Protein AF-A0A8D0QSF9-F1 (afdb_monomer_lite)

Sequence (204 aa):
MLRGGSEAPAPPWPGPHAACPQTQLIQMVVWMLQRRLLVQLHTYVCLMASPGEDEPRSREDDMPLSTRAGGRSLSTPNALSFGSPTSSDDMTLTSPSMDNSSAELLPSGDSPLNRRVTESLLASLSEHERAAILSVPAAQNPEDLRMFARLLHYFRGRHHLEEIMYNENTRRSQLLALVDKFRSVLVVTSHEDPVIAVFQALLT

Foldseek 3Di:
DDDDDDDDDDPPDDPPDDDPPVNVVVVVVVVCVVVVVDFDKFKAKAFPPPPPDPDPPPPPDDDDDDDDDDDDDDDDDDDDDDDDDDDDDDDDPDDDDPPPPPPVPPVPQDDPVLVVVLVVLLVVDDPVSSVLQCPQPQVVRSVLSSVCSVCVVRNHRPDGPVRSCVVVVHDPVRVVVSCVSSVSRMDMDMDTDVVVVVVVVVVD

InterPro domains:
  IPR005365 Nitrogen permease regulator 3 [PTHR13153] (22-192)
  IPR056603 GATOR1 complex protein NPRL3, C-terminal HTH domain [PF24064] (126-187)

pLDDT: mean 70.65, std 21.22, range [34.06, 96.12]

Radius of gyration: 35.52 Å; chains: 1; bounding box: 83×74×117 Å

Secondary structure (DSSP, 8-state):
---------------SS---HHHHHHHHHHHHHHTT----EEEEEEE-------------------------------------------------------------S--HHHHHHHHHHHTTS-HHHHHHHHHSGGGGSHHHHHHHHHHTTTTEEEEEHHHHHHHTT--HHHHHHHHHHTGGGEEEEEEE-HHHHHHHHTT-

Organism: Sus scrofa (NCBI:txid9823)

Structure (mmCIF, N/CA/C/O backbone):
data_AF-A0A8D0QSF9-F1
#
_entry.id   AF-A0A8D0QSF9-F1
#
loop_
_atom_site.group_PDB
_atom_site.id
_atom_site.type_symbol
_atom_site.label_atom_id
_atom_site.label_alt_id
_atom_site.label_comp_id
_atom_site.lab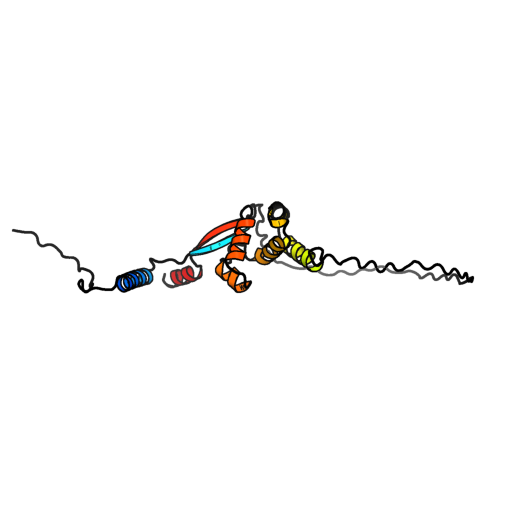el_asym_id
_atom_site.label_entity_id
_atom_site.label_seq_id
_atom_site.pdbx_PDB_ins_code
_atom_site.Cartn_x
_atom_site.Cartn_y
_atom_site.Cartn_z
_atom_site.occupancy
_atom_site.B_iso_or_equiv
_atom_site.auth_seq_id
_atom_site.auth_comp_id
_atom_site.auth_asym_id
_atom_site.auth_atom_id
_atom_site.pdbx_PDB_model_num
ATOM 1 N N . MET A 1 1 ? 22.012 -35.390 -55.886 1.00 41.69 1 MET A N 1
ATOM 2 C CA . MET A 1 1 ? 22.520 -34.003 -55.794 1.00 41.69 1 MET A CA 1
ATOM 3 C C . MET A 1 1 ? 21.306 -33.101 -55.600 1.00 41.69 1 MET A C 1
ATOM 5 O O . MET A 1 1 ? 20.550 -32.929 -56.538 1.00 41.69 1 MET A O 1
ATOM 9 N N . LEU A 1 2 ? 20.820 -32.997 -54.363 1.00 43.44 2 LEU A N 1
ATOM 10 C CA . LEU A 1 2 ? 21.119 -31.991 -53.324 1.00 43.44 2 LEU A CA 1
ATOM 11 C C . LEU A 1 2 ? 20.215 -30.749 -53.457 1.00 43.44 2 LEU A C 1
ATOM 13 O O . LEU A 1 2 ? 20.339 -29.960 -54.384 1.00 43.44 2 LEU A O 1
ATOM 17 N N . ARG A 1 3 ? 19.266 -30.680 -52.510 1.00 45.62 3 ARG A N 1
ATOM 18 C CA . ARG A 1 3 ? 18.221 -29.669 -52.301 1.00 45.62 3 ARG A CA 1
ATOM 19 C C . ARG A 1 3 ? 18.806 -28.262 -52.163 1.00 45.62 3 ARG A C 1
ATOM 21 O O . ARG A 1 3 ? 19.728 -28.065 -51.378 1.00 45.62 3 ARG A O 1
ATOM 28 N N . GLY A 1 4 ? 18.169 -27.291 -52.816 1.00 51.31 4 GLY A N 1
ATOM 29 C CA . GLY A 1 4 ? 18.272 -25.880 -52.450 1.00 51.31 4 GLY A CA 1
ATOM 30 C C . GLY A 1 4 ? 17.623 -25.649 -51.085 1.00 51.31 4 GLY A C 1
ATOM 31 O O . GLY A 1 4 ? 16.416 -25.837 -50.927 1.00 51.31 4 GLY A O 1
ATOM 32 N N . GLY A 1 5 ? 18.441 -25.307 -50.092 1.00 49.06 5 GLY A N 1
ATOM 33 C CA . GLY A 1 5 ? 17.997 -24.842 -48.784 1.00 49.06 5 GLY A CA 1
ATOM 34 C C . GLY A 1 5 ? 17.758 -23.338 -48.833 1.00 49.06 5 GLY A C 1
ATOM 35 O O . GLY A 1 5 ? 18.671 -22.575 -49.127 1.00 49.06 5 GLY A O 1
ATOM 36 N N . SER A 1 6 ? 16.520 -22.931 -48.570 1.00 54.50 6 SER A N 1
ATOM 37 C CA . SER A 1 6 ? 16.146 -21.541 -48.323 1.00 54.50 6 SER A CA 1
ATOM 38 C C . SER A 1 6 ? 16.717 -21.131 -46.963 1.00 54.50 6 SER A C 1
ATOM 40 O O . SER A 1 6 ? 16.159 -21.486 -45.927 1.00 54.50 6 SER A O 1
ATOM 42 N N . GLU A 1 7 ? 17.853 -20.439 -46.962 1.00 50.19 7 GLU A N 1
ATOM 43 C CA . GLU A 1 7 ? 18.463 -19.883 -45.754 1.00 50.19 7 GLU A CA 1
ATOM 44 C C . GLU A 1 7 ? 17.710 -18.600 -45.372 1.00 50.19 7 GLU A C 1
ATOM 46 O O . GLU A 1 7 ? 17.699 -17.616 -46.111 1.00 50.19 7 GLU A O 1
ATOM 51 N N . ALA A 1 8 ? 16.989 -18.639 -44.249 1.00 60.91 8 ALA A N 1
ATOM 52 C CA . ALA A 1 8 ? 16.395 -17.445 -43.658 1.00 60.91 8 ALA A CA 1
ATOM 53 C C . ALA A 1 8 ? 17.522 -16.494 -43.208 1.00 60.91 8 ALA A C 1
ATOM 55 O O . ALA A 1 8 ? 18.533 -16.979 -42.695 1.00 60.91 8 ALA A O 1
ATOM 56 N N . PRO A 1 9 ? 17.380 -15.163 -43.360 1.00 54.28 9 PRO A N 1
ATOM 57 C CA . PRO A 1 9 ? 18.435 -14.234 -42.980 1.00 54.28 9 PRO A CA 1
ATOM 58 C C . PRO A 1 9 ? 18.688 -14.325 -41.472 1.00 54.28 9 PRO A C 1
ATOM 60 O O . PRO A 1 9 ? 17.832 -13.985 -40.652 1.00 54.28 9 PRO A O 1
ATOM 63 N N . ALA A 1 10 ? 19.875 -14.816 -41.119 1.00 60.31 10 ALA A N 1
ATOM 64 C CA . ALA A 1 10 ? 20.360 -14.844 -39.752 1.00 60.31 10 ALA A CA 1
ATOM 65 C C . ALA A 1 10 ? 20.437 -13.409 -39.193 1.00 60.31 10 ALA A C 1
ATOM 67 O O . ALA A 1 10 ? 20.774 -12.475 -39.930 1.00 60.31 10 ALA A O 1
ATOM 68 N N . PRO A 1 11 ? 20.124 -13.200 -37.903 1.00 55.94 11 PRO A N 1
ATOM 69 C CA . PRO A 1 11 ? 20.202 -11.879 -37.299 1.00 55.94 11 PRO A CA 1
ATOM 70 C C . PRO A 1 11 ? 21.645 -11.338 -37.357 1.00 55.94 11 PRO A C 1
ATOM 72 O O . PRO A 1 11 ? 22.589 -12.113 -37.180 1.00 55.94 11 PRO A O 1
ATOM 75 N N . PRO A 1 12 ? 21.834 -10.023 -37.585 1.00 57.19 12 PRO A N 1
ATOM 76 C CA . PRO A 1 12 ? 23.139 -9.417 -37.820 1.00 57.19 12 PRO A CA 1
ATOM 77 C C . PRO A 1 12 ? 23.860 -9.204 -36.487 1.00 57.19 12 PRO A C 1
ATOM 79 O O . PRO A 1 12 ? 24.016 -8.079 -36.017 1.00 57.19 12 PRO A O 1
ATOM 82 N N . TRP A 1 13 ? 24.267 -10.288 -35.836 1.00 62.75 13 TRP A N 1
ATOM 83 C CA . TRP A 1 13 ? 25.169 -10.194 -34.697 1.00 62.75 13 TRP A CA 1
ATOM 84 C C . TRP A 1 13 ? 26.611 -10.261 -35.202 1.00 62.75 13 TRP A C 1
ATOM 86 O O . TRP A 1 13 ? 26.931 -11.121 -36.027 1.00 62.75 13 TRP A O 1
ATOM 96 N N . PRO A 1 14 ? 27.501 -9.378 -34.723 1.00 54.72 14 PRO A N 1
ATOM 97 C CA . PRO A 1 14 ? 28.921 -9.516 -34.992 1.00 54.72 14 PRO A CA 1
ATOM 98 C C 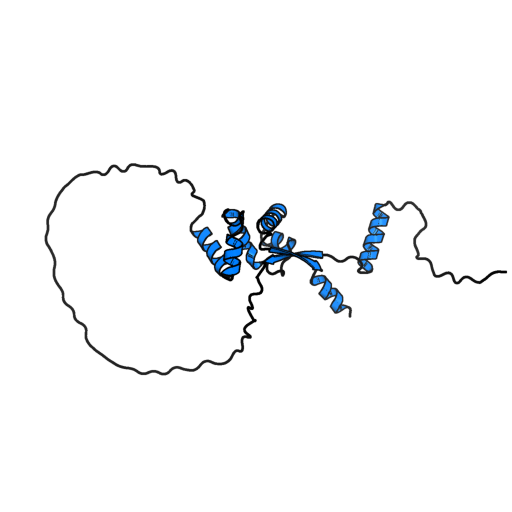. PRO A 1 14 ? 29.416 -10.833 -34.375 1.00 54.72 14 PRO A C 1
ATOM 100 O O . PRO A 1 14 ? 28.944 -11.251 -33.317 1.00 54.72 14 PRO A O 1
ATOM 103 N N . GLY A 1 15 ? 30.346 -11.500 -35.065 1.00 56.66 15 GLY A N 1
ATOM 104 C CA . GLY A 1 15 ? 30.963 -12.752 -34.622 1.00 56.66 15 GLY A CA 1
ATOM 105 C C . GLY A 1 15 ? 31.651 -12.649 -33.248 1.00 56.66 15 GLY A C 1
ATOM 106 O O . GLY A 1 15 ? 31.703 -11.569 -32.660 1.00 56.66 15 GLY A O 1
ATOM 107 N N . PRO A 1 16 ? 32.200 -13.764 -32.726 1.00 49.81 16 PRO A N 1
ATOM 108 C CA . PRO A 1 16 ? 32.553 -13.967 -31.318 1.00 49.81 16 PRO A CA 1
ATOM 109 C C . PRO A 1 16 ? 33.832 -13.221 -30.892 1.00 49.81 16 PRO A C 1
ATOM 111 O O . PRO A 1 16 ? 34.781 -13.806 -30.377 1.00 49.81 16 PRO A O 1
ATOM 114 N N . HIS A 1 17 ? 33.866 -11.905 -31.077 1.00 51.47 17 HIS A N 1
ATOM 115 C CA . HIS A 1 17 ? 34.830 -11.016 -30.451 1.00 51.47 17 HIS A CA 1
ATOM 116 C C . HIS A 1 17 ? 34.260 -10.578 -29.106 1.00 51.47 17 HIS A C 1
ATOM 118 O O . HIS A 1 17 ? 33.463 -9.650 -29.044 1.00 51.47 17 HIS A O 1
ATOM 124 N N . ALA A 1 18 ? 34.641 -11.323 -28.064 1.00 56.31 18 ALA A N 1
ATOM 125 C CA . ALA A 1 18 ? 34.619 -10.990 -26.637 1.00 56.31 18 ALA A CA 1
ATOM 126 C C . ALA A 1 18 ? 33.831 -9.724 -26.242 1.00 56.31 18 ALA A C 1
ATOM 128 O O . ALA A 1 18 ? 34.390 -8.753 -25.733 1.00 56.31 18 ALA A O 1
ATOM 129 N N . ALA A 1 19 ? 32.512 -9.740 -26.424 1.00 56.22 19 ALA A N 1
ATOM 130 C CA . ALA A 1 19 ? 31.659 -8.840 -25.674 1.00 56.22 19 ALA A CA 1
ATOM 131 C C . ALA A 1 19 ? 31.789 -9.265 -24.207 1.00 56.22 19 ALA A C 1
ATOM 133 O O . ALA A 1 19 ? 31.556 -10.431 -23.879 1.00 56.22 19 ALA A O 1
ATOM 134 N N . CYS A 1 20 ? 32.201 -8.346 -23.329 1.00 72.69 20 CYS A N 1
ATOM 135 C CA . CYS A 1 20 ? 32.148 -8.583 -21.889 1.00 72.69 20 CYS A CA 1
ATOM 136 C C . CYS A 1 20 ? 30.736 -9.105 -21.548 1.00 72.69 20 CYS A C 1
ATOM 138 O O . CYS A 1 20 ? 29.767 -8.581 -22.110 1.00 72.69 20 CYS A O 1
ATOM 140 N N . PRO A 1 21 ? 30.570 -10.104 -20.660 1.00 78.00 21 PRO A N 1
ATOM 141 C CA . PRO A 1 21 ? 29.249 -10.626 -20.295 1.00 78.00 21 PRO A CA 1
ATOM 142 C C . PRO A 1 21 ? 28.236 -9.525 -19.940 1.00 78.00 21 PRO A C 1
ATOM 144 O O . PRO A 1 21 ? 27.057 -9.623 -20.270 1.00 78.00 21 PRO A O 1
ATOM 147 N N . GLN A 1 22 ? 28.717 -8.424 -19.353 1.00 84.56 22 GLN A N 1
ATOM 148 C CA . GLN A 1 22 ? 27.932 -7.220 -19.071 1.00 84.56 22 GLN A CA 1
ATOM 149 C C . GLN A 1 22 ? 27.377 -6.565 -20.345 1.00 84.56 22 GLN A C 1
ATOM 151 O O . GLN A 1 22 ? 26.206 -6.207 -20.390 1.00 84.56 22 GLN A O 1
ATOM 156 N N . THR A 1 23 ? 28.184 -6.436 -21.400 1.00 89.25 23 THR A N 1
ATOM 157 C CA . THR A 1 23 ? 27.769 -5.848 -22.680 1.00 89.25 23 THR A CA 1
ATOM 158 C C . THR A 1 23 ? 26.720 -6.711 -23.376 1.00 89.25 23 THR A C 1
ATOM 160 O O . THR A 1 23 ? 25.748 -6.168 -23.893 1.00 89.25 23 THR A O 1
ATOM 163 N N . GLN A 1 24 ? 26.859 -8.043 -23.352 1.00 88.56 24 GLN A N 1
ATOM 164 C CA . GLN A 1 24 ? 25.823 -8.930 -23.895 1.00 88.56 24 GLN A CA 1
ATOM 165 C C . GLN A 1 24 ? 24.515 -8.841 -23.106 1.00 88.56 24 GLN A C 1
ATOM 167 O O . GLN A 1 24 ? 23.451 -8.731 -23.711 1.00 88.56 24 GLN A O 1
ATOM 172 N N . LEU A 1 25 ? 24.584 -8.815 -21.772 1.00 91.94 25 LEU A N 1
ATOM 173 C CA . LEU A 1 25 ? 23.400 -8.673 -20.926 1.00 91.94 25 LEU A CA 1
ATOM 174 C C . LEU A 1 25 ? 22.677 -7.348 -21.188 1.00 91.94 25 LEU A C 1
ATOM 176 O O . LEU A 1 25 ? 21.458 -7.337 -21.331 1.00 91.94 25 LEU A O 1
ATOM 180 N N . ILE A 1 26 ? 23.417 -6.245 -21.328 1.00 92.38 26 ILE A N 1
ATOM 181 C CA . ILE A 1 26 ? 22.835 -4.945 -21.682 1.00 92.38 26 ILE A CA 1
ATOM 182 C C . ILE A 1 26 ? 22.143 -5.019 -23.047 1.00 92.38 26 ILE A C 1
ATOM 184 O O . ILE A 1 26 ? 21.007 -4.571 -23.164 1.00 92.38 26 ILE A O 1
ATOM 188 N N . GLN A 1 27 ? 22.773 -5.619 -24.062 1.00 88.50 27 GLN A N 1
ATOM 189 C CA . GLN A 1 27 ? 22.155 -5.783 -25.386 1.00 88.50 27 GLN A CA 1
ATOM 190 C C . GLN A 1 27 ? 20.871 -6.623 -25.321 1.00 88.50 27 GLN A C 1
ATOM 192 O O . GLN A 1 27 ? 19.875 -6.262 -25.946 1.00 88.50 27 GLN A O 1
ATOM 197 N N . MET A 1 28 ? 20.851 -7.689 -24.514 1.00 90.25 28 MET A N 1
ATOM 198 C CA . MET A 1 28 ? 19.645 -8.490 -24.277 1.00 90.25 28 MET A CA 1
ATOM 199 C C . MET A 1 28 ? 18.545 -7.679 -23.584 1.00 90.25 28 MET A C 1
ATOM 201 O O . MET A 1 28 ? 17.402 -7.711 -24.029 1.00 90.25 28 MET A O 1
ATOM 205 N N . VAL A 1 29 ? 18.871 -6.928 -22.528 1.00 88.50 29 VAL A N 1
ATOM 206 C CA . VAL A 1 29 ? 17.902 -6.083 -21.810 1.00 88.50 29 VAL A CA 1
ATOM 207 C C . VAL A 1 29 ? 17.346 -4.995 -22.724 1.00 88.50 29 VAL A C 1
ATOM 209 O O . VAL A 1 29 ? 16.133 -4.831 -22.793 1.00 88.50 29 VAL A O 1
ATOM 212 N N . VAL A 1 30 ? 18.200 -4.298 -23.480 1.00 88.38 30 VAL A N 1
ATOM 213 C CA . VAL A 1 30 ? 17.775 -3.275 -24.451 1.00 88.38 30 VAL A CA 1
ATOM 214 C C . VAL A 1 30 ? 16.854 -3.880 -25.505 1.00 88.38 30 VAL A C 1
ATOM 216 O O . VAL A 1 30 ? 15.798 -3.318 -25.785 1.00 88.38 30 VAL A O 1
ATOM 219 N N . TRP A 1 31 ? 17.205 -5.043 -26.053 1.00 90.31 31 TRP A N 1
ATOM 220 C CA . TRP A 1 31 ? 16.364 -5.744 -27.021 1.00 90.31 31 TRP A CA 1
ATOM 221 C C . TRP A 1 31 ? 15.004 -6.141 -26.425 1.00 90.31 31 TRP A C 1
ATOM 223 O O . TRP A 1 31 ? 13.968 -5.952 -27.067 1.00 90.31 31 TRP A O 1
ATOM 233 N N . MET A 1 32 ? 14.984 -6.634 -25.181 1.00 87.12 32 MET A N 1
ATOM 234 C CA . MET A 1 32 ? 13.744 -6.977 -24.479 1.00 87.12 32 MET A CA 1
ATOM 235 C C . MET A 1 32 ? 12.886 -5.738 -24.175 1.00 87.12 32 MET A C 1
ATOM 237 O O . MET A 1 32 ? 11.669 -5.799 -24.341 1.00 87.12 32 MET A O 1
ATOM 241 N N . LEU A 1 33 ? 13.496 -4.604 -23.809 1.00 84.94 33 LEU A N 1
ATOM 242 C CA . LEU A 1 33 ? 12.803 -3.320 -23.629 1.00 84.94 33 LEU A CA 1
ATOM 243 C C . LEU A 1 33 ? 12.202 -2.813 -24.950 1.00 84.94 33 LEU A C 1
ATOM 245 O O . LEU A 1 33 ? 11.026 -2.458 -24.987 1.00 84.94 33 LEU A O 1
ATOM 249 N N . GLN A 1 34 ? 12.965 -2.842 -26.052 1.00 83.19 34 GLN A N 1
ATOM 250 C CA . GLN A 1 34 ? 12.495 -2.426 -27.385 1.00 83.19 34 GLN A CA 1
ATOM 251 C C . GLN A 1 34 ? 11.287 -3.239 -27.864 1.00 83.19 34 GLN A C 1
ATOM 253 O O . GLN A 1 34 ? 10.409 -2.709 -28.542 1.00 83.19 34 GLN A O 1
ATOM 258 N N . ARG A 1 35 ? 11.236 -4.527 -27.506 1.00 84.94 35 ARG A N 1
ATOM 259 C CA . ARG A 1 35 ? 10.158 -5.450 -27.888 1.00 84.94 35 ARG A CA 1
ATOM 260 C C . ARG A 1 35 ? 9.054 -5.594 -26.843 1.00 84.94 35 ARG A C 1
ATOM 262 O O . ARG A 1 35 ? 8.202 -6.459 -27.011 1.00 84.94 35 ARG A O 1
ATOM 269 N N . ARG A 1 36 ? 9.050 -4.762 -25.791 1.00 78.00 36 ARG A N 1
ATOM 270 C CA . ARG A 1 36 ? 8.046 -4.788 -24.706 1.00 78.00 36 ARG A CA 1
ATOM 271 C C . ARG A 1 36 ? 7.935 -6.145 -23.999 1.00 78.00 36 ARG A C 1
ATOM 273 O O . ARG A 1 36 ? 6.866 -6.527 -23.544 1.00 78.00 36 ARG A O 1
ATOM 280 N N . LEU A 1 37 ? 9.047 -6.873 -23.907 1.00 83.31 37 LEU A N 1
ATOM 281 C CA . LEU A 1 37 ? 9.120 -8.162 -23.208 1.00 83.31 37 LEU A CA 1
ATOM 282 C C . LEU A 1 37 ? 9.372 -8.001 -21.704 1.00 83.31 37 LEU A C 1
ATOM 284 O O . LEU A 1 37 ? 9.241 -8.963 -20.954 1.00 83.31 37 LEU A O 1
ATOM 288 N N . LEU A 1 38 ? 9.759 -6.801 -21.269 1.00 84.25 38 LEU A N 1
ATOM 289 C CA . LEU A 1 38 ? 9.942 -6.464 -19.863 1.00 84.25 38 LEU A CA 1
ATOM 290 C C . LEU A 1 38 ? 8.783 -5.593 -19.401 1.00 84.25 38 LEU A C 1
ATOM 292 O O . LEU A 1 38 ? 8.546 -4.518 -19.952 1.00 84.25 38 LEU A O 1
ATOM 296 N N . VAL A 1 39 ? 8.096 -6.071 -18.370 1.00 80.50 39 VAL A N 1
ATOM 297 C CA . VAL A 1 39 ? 6.994 -5.372 -17.715 1.00 80.50 39 VAL A CA 1
ATOM 298 C C . VAL A 1 39 ? 7.424 -5.016 -16.300 1.00 80.50 39 VAL A C 1
ATOM 300 O O . VAL A 1 39 ? 8.015 -5.837 -15.595 1.00 80.50 39 VAL A O 1
ATOM 303 N N . GLN A 1 40 ? 7.145 -3.781 -15.893 1.00 83.81 40 GLN A N 1
ATOM 304 C CA . GLN A 1 40 ? 7.380 -3.333 -14.529 1.00 83.81 40 GLN A CA 1
ATOM 305 C C . GLN A 1 40 ? 6.164 -3.671 -13.665 1.00 83.81 40 GLN A C 1
ATOM 307 O O . GLN A 1 40 ? 5.052 -3.227 -13.949 1.00 83.81 40 GLN A O 1
ATOM 312 N N . LEU A 1 41 ? 6.396 -4.452 -12.610 1.00 88.75 41 LEU A N 1
ATOM 313 C CA . LEU A 1 41 ? 5.392 -4.785 -11.606 1.00 88.75 41 LEU A CA 1
ATOM 314 C C . LEU A 1 41 ? 5.609 -3.940 -10.356 1.00 88.75 41 LEU A C 1
ATOM 316 O O . LEU A 1 41 ? 6.729 -3.843 -9.851 1.00 88.75 41 LEU A O 1
ATOM 320 N N . HIS A 1 42 ? 4.519 -3.398 -9.831 1.00 91.06 42 HIS A N 1
ATOM 321 C CA . HIS A 1 42 ? 4.476 -2.684 -8.563 1.00 91.06 42 HIS A CA 1
ATOM 322 C C . HIS A 1 42 ? 3.717 -3.490 -7.518 1.00 91.06 42 HIS A C 1
ATOM 324 O O . HIS A 1 42 ? 2.833 -4.283 -7.843 1.00 91.06 42 HIS A O 1
ATOM 330 N N . THR A 1 43 ? 4.079 -3.295 -6.250 1.00 93.06 43 THR A N 1
ATOM 331 C CA . THR A 1 43 ? 3.441 -3.983 -5.121 1.00 93.06 43 THR A CA 1
ATOM 332 C C . THR A 1 43 ? 2.425 -3.065 -4.464 1.00 93.06 43 THR A C 1
ATOM 334 O O . THR A 1 43 ? 2.772 -1.970 -4.028 1.00 93.06 43 THR A O 1
ATOM 337 N N . TYR A 1 44 ? 1.188 -3.531 -4.358 1.00 93.06 44 TYR A N 1
ATOM 338 C CA . TYR A 1 44 ? 0.057 -2.813 -3.788 1.00 93.06 44 TYR A CA 1
ATOM 339 C C . TYR A 1 44 ? -0.421 -3.506 -2.518 1.00 93.06 44 TYR A C 1
ATOM 341 O O . TYR A 1 44 ? -0.246 -4.713 -2.335 1.00 93.06 44 TYR A O 1
ATOM 349 N N . VAL A 1 45 ? -1.033 -2.721 -1.636 1.00 92.81 45 VAL A N 1
ATOM 350 C CA . VAL A 1 45 ? -1.633 -3.207 -0.395 1.00 92.81 45 VAL A CA 1
ATOM 351 C C . VAL A 1 45 ? -3.091 -2.774 -0.356 1.00 92.81 45 VAL A C 1
ATOM 353 O O . VAL A 1 45 ? -3.415 -1.613 -0.618 1.00 92.81 45 VAL A O 1
ATOM 356 N N . CYS A 1 46 ? -3.962 -3.715 -0.015 1.00 91.25 46 CYS A N 1
ATOM 357 C CA . CYS A 1 46 ? -5.392 -3.506 0.140 1.00 91.25 46 CYS A CA 1
ATOM 358 C C . CYS A 1 46 ? -5.817 -3.953 1.536 1.00 91.25 46 CYS A C 1
ATOM 360 O O . CYS A 1 46 ? -5.451 -5.047 1.967 1.00 91.25 46 CYS A O 1
ATOM 362 N N . LEU A 1 47 ? -6.612 -3.143 2.230 1.00 91.00 47 LEU A N 1
ATOM 363 C CA . LEU A 1 47 ? -7.344 -3.613 3.399 1.00 91.00 47 LEU A CA 1
ATOM 364 C C . LEU A 1 47 ? -8.318 -4.706 2.946 1.00 91.00 47 LEU A C 1
ATOM 366 O O . LEU A 1 47 ? -9.004 -4.540 1.935 1.00 91.00 47 LEU A O 1
ATOM 370 N N . MET A 1 48 ? -8.375 -5.818 3.678 1.00 83.44 48 MET A N 1
ATOM 371 C CA . MET A 1 48 ? -9.452 -6.792 3.533 1.00 83.44 48 MET A CA 1
ATOM 372 C C . MET A 1 48 ? -10.738 -6.163 4.059 1.00 83.44 48 MET A C 1
ATOM 374 O O . MET A 1 48 ? -11.162 -6.425 5.182 1.00 83.44 48 MET A O 1
ATOM 378 N N . ALA A 1 49 ? -11.362 -5.330 3.232 1.00 59.53 49 ALA A N 1
ATOM 379 C CA . ALA A 1 49 ? -12.785 -5.110 3.335 1.00 59.53 49 ALA A CA 1
ATOM 380 C C . ALA A 1 49 ? -13.413 -6.478 3.066 1.00 59.53 49 ALA A C 1
ATOM 382 O O . ALA A 1 49 ? -13.382 -6.975 1.936 1.00 59.53 49 ALA A O 1
ATOM 383 N N . SER A 1 50 ? -13.916 -7.140 4.111 1.00 42.34 50 SER A N 1
ATOM 384 C CA . SER A 1 50 ? -14.926 -8.173 3.888 1.00 42.34 50 SER A CA 1
ATOM 385 C C . SER A 1 50 ? -15.952 -7.545 2.941 1.00 42.34 50 SER A C 1
ATOM 387 O O . SER A 1 50 ? -16.370 -6.419 3.230 1.00 42.34 50 SER A O 1
ATOM 389 N N . PRO A 1 51 ? -16.297 -8.162 1.796 1.00 42.66 51 PRO A N 1
ATOM 390 C CA . PRO A 1 51 ? -17.263 -7.598 0.867 1.00 42.66 51 PRO A CA 1
ATOM 391 C C . PRO A 1 51 ? -18.654 -7.674 1.508 1.00 42.66 51 PRO A C 1
ATOM 393 O O . PRO A 1 51 ? -19.483 -8.498 1.146 1.00 42.66 51 PRO A O 1
ATOM 396 N N . GLY A 1 52 ? -18.899 -6.840 2.511 1.00 42.50 52 GLY A N 1
ATOM 397 C CA . GLY A 1 52 ? -20.225 -6.485 2.967 1.00 42.50 52 GLY A CA 1
ATOM 398 C C . GLY A 1 52 ? -20.700 -5.359 2.073 1.00 42.50 52 GLY A C 1
ATOM 399 O O . GLY A 1 52 ? -20.536 -4.208 2.437 1.00 42.50 52 GLY A O 1
ATOM 400 N N . GLU A 1 53 ? -21.155 -5.718 0.873 1.00 41.00 53 GLU A N 1
ATOM 401 C CA . GLU A 1 53 ? -22.187 -5.030 0.085 1.00 41.00 53 GLU A CA 1
ATOM 402 C C . GLU A 1 53 ? -22.410 -3.530 0.377 1.00 41.00 53 GLU A C 1
ATOM 404 O O . GLU A 1 53 ? -23.526 -3.110 0.671 1.00 41.00 53 GLU A O 1
ATOM 409 N N . ASP A 1 54 ? -21.389 -2.685 0.245 1.00 45.50 54 ASP A N 1
ATOM 410 C CA . ASP A 1 54 ? -21.612 -1.253 0.058 1.00 45.50 54 ASP A CA 1
ATOM 411 C C . ASP A 1 54 ? -21.734 -1.008 -1.445 1.00 45.50 54 ASP A C 1
ATOM 413 O O . ASP A 1 54 ? -20.798 -0.598 -2.136 1.00 45.50 54 ASP A O 1
ATOM 417 N N . GLU A 1 55 ? -22.928 -1.329 -1.951 1.00 38.81 55 GLU A N 1
ATOM 418 C CA . GLU A 1 55 ? -23.426 -0.838 -3.232 1.00 38.81 55 GLU A CA 1
ATOM 419 C C . GLU A 1 55 ? -23.122 0.667 -3.332 1.00 38.81 55 GLU A C 1
ATOM 421 O O . GLU A 1 55 ? -23.481 1.434 -2.423 1.00 38.81 55 G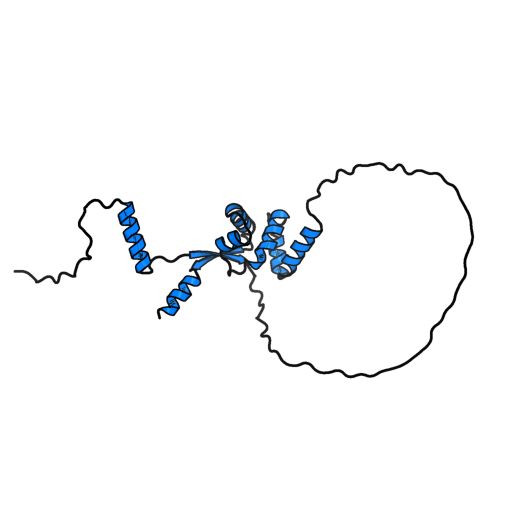LU A O 1
ATOM 426 N N . PRO A 1 56 ? -22.479 1.134 -4.415 1.00 42.41 56 PRO A N 1
ATOM 427 C CA . PRO A 1 56 ? -22.313 2.555 -4.633 1.00 42.41 56 PRO A CA 1
ATOM 428 C C . PRO A 1 56 ? -23.709 3.147 -4.803 1.00 42.41 56 PRO A C 1
ATOM 430 O O . PRO A 1 56 ? -24.335 2.995 -5.847 1.00 42.41 56 PRO A O 1
ATOM 433 N N . ARG A 1 57 ? -24.214 3.831 -3.769 1.00 37.84 57 ARG A N 1
ATOM 434 C CA . ARG A 1 57 ? -25.392 4.687 -3.906 1.00 37.84 57 ARG A CA 1
ATOM 435 C C . ARG A 1 57 ? -25.075 5.716 -4.984 1.00 37.84 57 ARG A C 1
ATOM 437 O O . ARG A 1 57 ? -24.375 6.699 -4.733 1.00 37.84 57 ARG A O 1
ATOM 444 N N . SER A 1 58 ? -25.574 5.445 -6.183 1.00 37.69 58 SER A N 1
ATOM 445 C CA . SER A 1 58 ? -25.692 6.374 -7.290 1.00 37.69 58 SER A CA 1
ATOM 446 C C . SER A 1 58 ? -26.284 7.660 -6.729 1.00 37.69 58 SER A C 1
ATOM 448 O O . SER A 1 58 ? -27.426 7.688 -6.275 1.00 37.69 58 SER A O 1
ATOM 450 N N . ARG A 1 59 ? -25.470 8.714 -6.670 1.00 49.91 59 ARG A N 1
ATOM 451 C CA . ARG A 1 59 ? -25.951 10.071 -6.428 1.00 49.91 59 ARG A CA 1
ATOM 452 C C . ARG A 1 59 ? -26.778 10.470 -7.644 1.00 49.91 59 ARG A C 1
ATOM 454 O O . ARG A 1 59 ? -26.236 10.999 -8.608 1.00 49.91 59 ARG A O 1
ATOM 461 N N . GLU A 1 60 ? -28.067 10.180 -7.592 1.00 39.53 60 GLU A N 1
ATOM 462 C CA . GLU A 1 60 ? -29.057 10.874 -8.401 1.00 39.53 60 GLU A CA 1
ATOM 463 C C . GLU A 1 60 ? -29.426 12.150 -7.640 1.00 39.53 60 GLU A C 1
ATOM 465 O O . GLU A 1 60 ? -30.065 12.143 -6.588 1.00 39.53 60 GLU A O 1
ATOM 470 N N . ASP A 1 61 ? -28.849 13.233 -8.139 1.00 45.31 61 ASP A N 1
ATOM 471 C CA . ASP A 1 61 ? -29.160 14.617 -7.831 1.00 45.31 61 ASP A CA 1
ATOM 472 C C . ASP A 1 61 ? -30.574 14.918 -8.356 1.00 45.31 61 ASP A C 1
ATOM 474 O O . ASP A 1 61 ? -30.816 14.663 -9.530 1.00 45.31 61 ASP A O 1
ATOM 478 N N . ASP A 1 62 ? -31.499 15.410 -7.517 1.00 35.47 62 ASP A N 1
ATOM 479 C CA . ASP A 1 62 ? -32.444 16.464 -7.927 1.00 35.47 62 ASP A CA 1
ATOM 480 C C . ASP A 1 62 ? -33.335 17.015 -6.783 1.00 35.47 62 ASP A C 1
ATOM 482 O O . ASP A 1 62 ? -34.228 16.361 -6.245 1.00 35.47 62 ASP A O 1
ATOM 486 N N . MET A 1 63 ? -33.116 18.313 -6.539 1.00 41.03 63 MET A N 1
ATOM 487 C CA . MET A 1 63 ? -34.084 19.385 -6.247 1.00 41.03 63 MET A CA 1
ATOM 488 C C . MET A 1 63 ? -34.603 19.652 -4.799 1.00 41.03 63 MET A C 1
ATOM 490 O O . MET A 1 63 ? -35.223 18.800 -4.162 1.00 41.03 63 MET A O 1
ATOM 494 N N . PRO A 1 64 ? -34.462 20.907 -4.293 1.00 50.38 64 PRO A N 1
ATOM 495 C CA . PRO A 1 64 ? -34.934 21.363 -2.984 1.00 50.38 64 PRO A CA 1
ATOM 496 C C . PRO A 1 64 ? -36.337 21.992 -3.050 1.00 50.38 64 PRO A C 1
ATOM 498 O O . PRO A 1 64 ? -36.691 22.650 -4.027 1.00 50.38 64 PRO A O 1
ATOM 501 N N . LEU A 1 65 ? -37.119 21.899 -1.967 1.00 34.06 65 LEU A N 1
ATOM 502 C CA . LEU A 1 65 ? -38.399 22.611 -1.858 1.00 34.06 65 LEU A CA 1
ATOM 503 C C . LEU A 1 65 ? -38.540 23.400 -0.547 1.00 34.06 65 LEU A C 1
ATOM 505 O O . LEU A 1 65 ? -38.832 22.870 0.518 1.00 34.06 65 LEU A O 1
ATOM 509 N N . SER A 1 66 ? -38.331 24.709 -0.706 1.00 34.97 66 SER A N 1
ATOM 510 C CA . SER A 1 66 ? -39.127 25.842 -0.212 1.00 34.97 66 SER A CA 1
ATOM 511 C C . SER A 1 66 ? -39.764 25.791 1.189 1.00 34.97 66 SER A C 1
ATOM 513 O O . SER A 1 66 ? -40.807 25.185 1.414 1.00 34.97 66 SER A O 1
ATOM 515 N N . THR A 1 67 ? -39.235 26.661 2.055 1.00 40.78 67 THR A N 1
ATOM 516 C CA . THR A 1 67 ? -39.966 27.720 2.786 1.00 40.78 67 THR A CA 1
ATOM 517 C C . THR A 1 67 ? -41.498 27.649 2.830 1.00 40.78 67 THR A C 1
ATOM 519 O O . THR A 1 67 ? -42.165 27.888 1.820 1.00 40.78 67 THR A O 1
ATOM 522 N N . ARG A 1 68 ? -42.058 27.562 4.048 1.00 40.03 68 ARG A N 1
ATOM 523 C CA . ARG A 1 68 ? -43.293 28.287 4.391 1.00 40.03 68 ARG A CA 1
ATOM 524 C C . ARG A 1 68 ? -43.364 28.667 5.873 1.00 40.03 68 ARG A C 1
ATOM 526 O O . ARG A 1 68 ? -43.163 27.848 6.760 1.00 40.03 68 ARG A O 1
ATOM 533 N N . ALA A 1 69 ? -43.638 29.950 6.086 1.00 38.00 69 ALA A N 1
ATOM 534 C CA . ALA A 1 69 ? 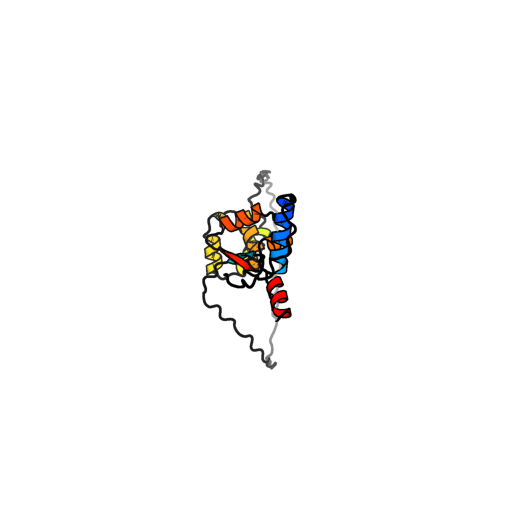-43.805 30.639 7.357 1.00 38.00 69 ALA A CA 1
ATOM 535 C C . ALA A 1 69 ? -45.192 30.419 7.996 1.00 38.00 69 ALA A C 1
ATOM 537 O O . ALA A 1 69 ? -46.164 30.114 7.305 1.00 38.00 69 ALA A O 1
ATOM 538 N N . GLY A 1 70 ? -45.271 30.687 9.304 1.00 34.38 70 GLY A N 1
ATOM 539 C CA . GLY A 1 70 ? -46.491 30.779 10.118 1.00 34.38 70 GLY A CA 1
ATOM 540 C C . GLY A 1 70 ? -46.232 30.141 11.485 1.00 34.38 70 GLY A C 1
ATOM 541 O O . GLY A 1 70 ? -46.202 28.928 11.591 1.00 34.38 70 GLY A O 1
ATOM 542 N N . GLY A 1 71 ? -45.890 30.854 12.557 1.00 36.56 71 GLY A N 1
ATOM 543 C CA . GLY A 1 71 ? -46.519 32.058 13.085 1.00 36.56 71 GLY A CA 1
ATOM 544 C C . GLY A 1 71 ? -47.389 31.642 14.270 1.00 36.56 71 GLY A C 1
ATOM 545 O O . GLY A 1 71 ? -48.388 30.968 14.046 1.00 36.56 71 GLY A O 1
ATOM 546 N N . ARG A 1 72 ? -47.008 32.015 15.504 1.00 41.44 72 ARG A N 1
ATOM 547 C CA . ARG A 1 72 ? -47.919 32.279 16.636 1.00 41.44 72 ARG A CA 1
ATOM 548 C C . ARG A 1 72 ? -47.181 32.859 17.851 1.00 41.44 72 ARG A C 1
ATOM 550 O O . ARG A 1 72 ? -46.049 32.512 18.150 1.00 41.44 72 ARG A O 1
ATOM 557 N N . SER A 1 73 ? -47.880 33.804 18.461 1.00 38.41 73 SER A N 1
ATOM 558 C CA . SER A 1 73 ? -47.458 34.897 19.337 1.00 38.41 73 SER A CA 1
ATOM 559 C C . SER A 1 73 ? -47.538 34.603 20.849 1.00 38.41 73 SER A C 1
ATOM 561 O O . SER A 1 73 ? -48.396 33.824 21.247 1.00 38.41 73 SER A O 1
ATOM 563 N N . LEU A 1 74 ? -46.742 35.372 21.624 1.00 41.31 74 LEU A N 1
ATOM 564 C CA . LEU A 1 74 ? -46.977 35.982 22.964 1.00 41.31 74 LEU A CA 1
ATOM 565 C C . LEU A 1 74 ? -47.220 35.028 24.169 1.00 41.31 74 LEU A C 1
ATOM 567 O O . LEU A 1 74 ? -48.122 34.204 24.143 1.00 41.31 74 LEU A O 1
ATOM 571 N N . SER A 1 75 ? -46.536 35.136 25.324 1.00 35.53 75 SER A N 1
ATOM 572 C CA . SER A 1 75 ? -46.685 36.241 26.296 1.00 35.53 75 SER A CA 1
ATOM 573 C C . SER A 1 75 ? -45.695 36.166 27.490 1.00 35.53 75 SER A C 1
ATOM 575 O O . SER A 1 75 ? -45.436 35.089 28.016 1.00 35.53 75 SER A O 1
ATOM 577 N N . THR A 1 76 ? -45.296 37.360 27.960 1.00 47.72 76 THR A N 1
ATOM 578 C CA . THR A 1 76 ? -44.969 37.824 29.340 1.00 47.72 76 THR A CA 1
ATOM 579 C C . THR A 1 76 ? -43.701 37.379 30.110 1.00 47.72 76 THR A C 1
ATOM 581 O O . THR A 1 76 ? -43.462 36.185 30.272 1.00 47.72 76 THR A O 1
ATOM 584 N N . PRO A 1 77 ? -42.942 38.345 30.690 1.00 55.09 77 PRO A N 1
ATOM 585 C CA . PRO A 1 77 ? -41.812 38.116 31.592 1.00 55.09 77 PRO A CA 1
ATOM 586 C C . PRO A 1 77 ? -42.272 38.103 33.060 1.00 55.09 77 PRO A C 1
ATOM 588 O O . PRO A 1 77 ? -43.211 38.814 33.415 1.00 55.09 77 PRO A O 1
ATOM 591 N N . ASN A 1 78 ? -41.589 37.365 33.938 1.00 42.94 78 ASN A N 1
ATOM 592 C CA . ASN A 1 78 ? -41.749 37.566 35.377 1.00 42.94 78 ASN A CA 1
ATOM 593 C C . ASN A 1 78 ? -40.388 37.665 36.066 1.00 42.94 78 ASN A C 1
ATOM 595 O O . ASN A 1 78 ? -39.562 36.758 35.991 1.00 42.94 78 ASN A O 1
ATOM 599 N N . ALA A 1 79 ? -40.186 38.808 36.713 1.00 47.12 79 ALA A N 1
ATOM 600 C CA . ALA A 1 79 ? -39.054 39.153 37.549 1.00 47.12 79 ALA A CA 1
ATOM 601 C C . ALA A 1 79 ? -39.480 39.045 39.014 1.00 47.12 79 ALA A C 1
ATOM 603 O O . ALA A 1 79 ? -40.464 39.674 39.379 1.00 47.12 79 ALA A O 1
ATOM 604 N N . LEU A 1 80 ? -38.725 38.308 39.833 1.00 48.72 80 LEU A N 1
ATOM 605 C CA . LEU A 1 80 ? -38.654 38.384 41.304 1.00 48.72 80 LEU A CA 1
ATOM 606 C C . LEU A 1 80 ? -37.263 37.814 41.653 1.00 48.72 80 LEU A C 1
ATOM 608 O O . LEU A 1 80 ? -37.010 36.644 41.398 1.00 48.72 80 LEU A O 1
ATOM 612 N N . SER A 1 81 ? -36.223 38.598 41.941 1.00 44.47 81 SER A N 1
ATOM 613 C CA . SER A 1 81 ? -35.968 39.370 43.164 1.00 44.47 81 SER A CA 1
ATOM 614 C C . SER A 1 81 ? -36.184 38.558 44.445 1.00 44.47 81 SER A C 1
ATOM 616 O O . SER A 1 81 ? -37.318 38.390 44.884 1.00 44.47 81 SER A O 1
ATOM 618 N N . PHE A 1 82 ? -35.089 38.110 45.065 1.00 41.19 82 PHE A N 1
ATOM 619 C CA . PHE A 1 82 ? -35.006 37.978 46.519 1.00 41.19 82 PHE A CA 1
ATOM 620 C C . PHE A 1 82 ? -33.589 38.333 46.977 1.00 41.19 82 PHE A C 1
ATOM 622 O O . PHE A 1 82 ? -32.602 37.900 46.382 1.00 41.19 82 PHE A O 1
ATOM 629 N N . GLY A 1 83 ? -33.528 39.223 47.964 1.00 35.97 83 GLY A N 1
ATOM 630 C CA . GLY A 1 83 ? -32.330 39.920 48.404 1.00 35.97 83 GLY A CA 1
ATOM 631 C C . GLY A 1 83 ? -31.372 39.107 49.280 1.00 35.97 83 GLY A C 1
ATOM 632 O O . GLY A 1 83 ? -31.704 38.061 49.828 1.00 35.97 83 GLY A O 1
ATOM 633 N N . SER A 1 84 ? -30.174 39.681 49.372 1.00 35.22 84 SER A N 1
ATOM 634 C CA . SER A 1 84 ? -29.000 39.429 50.224 1.00 35.22 84 SER A CA 1
ATOM 635 C C . SER A 1 84 ? -29.289 39.552 51.748 1.00 35.22 84 SER A C 1
ATOM 637 O O . SER A 1 84 ? -30.429 39.827 52.115 1.00 35.22 84 SER A O 1
ATOM 639 N N . PRO A 1 85 ? -28.281 39.668 52.646 1.00 54.16 85 PRO A N 1
ATOM 640 C CA . PRO A 1 85 ? -27.120 38.816 52.981 1.00 54.16 85 PRO A CA 1
ATOM 641 C C . PRO A 1 85 ? -27.013 38.550 54.514 1.00 54.16 85 PRO A C 1
ATOM 643 O O . PRO A 1 85 ? -27.585 39.290 55.302 1.00 54.16 85 PRO A O 1
ATOM 646 N N . THR A 1 86 ? -26.178 37.605 54.967 1.00 37.72 86 THR A N 1
ATOM 647 C CA . THR A 1 86 ? -25.567 37.609 56.328 1.00 37.72 86 THR A CA 1
ATOM 648 C C . THR A 1 86 ? -24.235 36.839 56.257 1.00 37.72 86 THR A C 1
ATOM 650 O O . THR A 1 86 ? -24.239 35.659 55.932 1.00 37.72 86 THR A O 1
ATOM 653 N N . SER A 1 87 ? -23.067 37.488 56.287 1.00 43.66 87 SER A N 1
ATOM 654 C CA . SER A 1 87 ? -22.269 37.750 57.499 1.00 43.66 87 SER A CA 1
ATOM 655 C C . SER A 1 87 ? -22.029 36.512 58.372 1.00 43.66 87 SER A C 1
ATOM 657 O O . SER A 1 87 ? -22.925 36.139 59.119 1.00 43.66 87 SER A O 1
ATOM 659 N N . SER A 1 88 ? -20.813 35.957 58.347 1.00 52.19 88 SER A N 1
ATOM 660 C CA . SER A 1 88 ? -19.999 35.748 59.558 1.00 52.19 88 SER A CA 1
ATOM 661 C C . SER A 1 88 ? -18.627 35.185 59.187 1.00 52.19 88 SER A C 1
ATOM 663 O O . SER A 1 88 ? -18.529 34.183 58.482 1.00 52.19 88 SER A O 1
ATOM 665 N N . ASP A 1 89 ? -17.592 35.844 59.695 1.00 56.19 89 ASP A N 1
ATOM 666 C CA . ASP A 1 89 ? -16.211 35.382 59.742 1.00 56.19 89 ASP A CA 1
ATOM 667 C C . ASP A 1 89 ? -16.079 34.088 60.568 1.00 56.19 89 ASP A C 1
ATOM 669 O O . ASP A 1 89 ? -16.695 33.973 61.630 1.00 56.19 89 ASP A O 1
ATOM 673 N N . ASP A 1 90 ? -15.233 33.154 60.123 1.00 47.31 90 ASP A N 1
ATOM 674 C CA . ASP A 1 90 ? -14.499 32.254 61.018 1.00 47.31 90 ASP A CA 1
ATOM 675 C C . ASP A 1 90 ? -13.105 31.964 60.447 1.00 47.31 90 ASP A C 1
ATOM 677 O O . ASP A 1 90 ? -12.927 31.569 59.293 1.00 47.31 90 ASP A O 1
ATOM 681 N N . MET A 1 91 ? -12.112 32.233 61.287 1.00 59.50 91 MET A N 1
ATOM 682 C CA . MET A 1 91 ? -10.691 32.039 61.054 1.00 59.50 91 MET A CA 1
ATOM 683 C C . MET A 1 91 ? -10.311 30.643 61.530 1.00 59.50 91 MET A C 1
ATOM 685 O O . MET A 1 91 ? -10.116 30.426 62.724 1.00 59.50 91 MET A O 1
ATOM 689 N N . THR A 1 92 ? -10.093 29.719 60.602 1.00 49.97 92 THR A N 1
ATOM 690 C CA . THR A 1 92 ? -9.410 28.460 60.907 1.00 49.97 92 THR A CA 1
ATOM 691 C C . THR A 1 92 ? -8.252 28.244 59.943 1.00 49.97 92 THR A C 1
ATOM 693 O O . THR A 1 92 ? -8.378 27.733 58.833 1.00 49.97 92 THR A O 1
ATOM 696 N N . LEU A 1 93 ? -7.074 28.658 60.417 1.00 56.44 93 LEU A N 1
ATOM 697 C CA . LEU A 1 93 ? -5.778 28.249 59.896 1.00 56.44 93 LEU A CA 1
ATOM 698 C C . LEU A 1 93 ? -5.654 26.731 60.041 1.00 56.44 93 LEU A C 1
ATOM 700 O O . LEU A 1 93 ? -5.289 26.224 61.099 1.00 56.44 93 LEU A O 1
ATOM 704 N N . THR A 1 94 ? -5.945 26.003 58.970 1.00 51.16 94 THR A N 1
ATOM 705 C CA . THR A 1 94 ? -5.500 24.619 58.823 1.00 51.16 94 THR A CA 1
ATOM 706 C C . THR A 1 94 ? -4.887 24.477 57.442 1.00 51.16 94 THR A C 1
ATOM 708 O O . THR A 1 94 ? -5.563 24.436 56.421 1.00 51.16 94 THR A O 1
ATOM 711 N N . SER A 1 95 ? -3.560 24.499 57.412 1.00 49.66 95 SER A N 1
ATOM 712 C CA . SER A 1 95 ? -2.771 24.145 56.244 1.00 49.66 95 SER A CA 1
ATOM 713 C C . SER A 1 95 ? -3.081 22.700 55.851 1.00 49.66 95 SER A C 1
ATOM 715 O O . SER A 1 95 ? -2.830 21.807 56.664 1.00 49.66 95 SER A O 1
ATOM 717 N N . PRO A 1 96 ? -3.500 22.400 54.615 1.00 50.22 96 PRO A N 1
ATOM 718 C CA . PRO A 1 96 ? -3.055 21.179 53.992 1.00 50.22 96 PRO A CA 1
ATOM 719 C C . PRO A 1 96 ? -1.681 21.476 53.395 1.00 50.22 96 PRO A C 1
ATOM 721 O O . PRO A 1 96 ? -1.513 22.332 52.526 1.00 50.22 96 PRO A O 1
ATOM 724 N N . SER A 1 97 ? -0.683 20.793 53.944 1.00 47.81 97 SER A N 1
ATOM 725 C CA . SER A 1 97 ? 0.583 20.508 53.283 1.00 47.81 97 SER A CA 1
ATOM 726 C C . SER A 1 97 ? 0.351 20.328 51.782 1.00 47.81 97 SER A C 1
ATOM 728 O O . SER A 1 97 ? -0.340 19.398 51.387 1.00 47.81 97 SER A O 1
ATOM 730 N N . MET A 1 98 ? 0.929 21.201 50.958 1.00 48.47 98 MET A N 1
ATOM 731 C CA . MET A 1 98 ? 1.265 20.819 49.594 1.00 48.47 98 MET A CA 1
ATOM 732 C C . MET A 1 98 ? 2.436 19.858 49.734 1.00 48.47 98 MET A C 1
ATOM 734 O O . MET A 1 98 ? 3.597 20.266 49.789 1.00 48.47 98 MET A O 1
ATOM 738 N N . ASP A 1 99 ? 2.129 18.571 49.847 1.00 41.56 99 ASP A N 1
ATOM 739 C CA . ASP A 1 99 ? 3.014 17.570 49.297 1.00 41.56 99 ASP A CA 1
ATOM 740 C C . ASP A 1 99 ? 3.200 17.943 47.826 1.00 41.56 99 ASP A C 1
ATOM 742 O O . ASP A 1 99 ? 2.377 17.678 46.956 1.00 41.56 99 ASP A O 1
ATOM 746 N N . ASN A 1 100 ? 4.324 18.601 47.547 1.00 48.00 100 ASN A N 1
ATOM 747 C CA . ASN A 1 100 ? 4.976 18.517 46.256 1.00 48.00 100 ASN A CA 1
ATOM 748 C C . ASN A 1 100 ? 5.434 17.060 46.093 1.00 48.00 100 ASN A C 1
ATOM 750 O O . ASN A 1 100 ? 6.625 16.747 46.055 1.00 48.00 100 ASN A O 1
ATOM 754 N N . SER A 1 101 ? 4.464 16.149 46.019 1.00 40.44 101 SER A N 1
ATOM 755 C CA . SER A 1 101 ? 4.579 14.981 45.188 1.00 40.44 101 SER A CA 1
ATOM 756 C C . SER A 1 101 ? 4.718 15.543 43.788 1.00 40.44 101 SER A C 1
ATOM 758 O O . SER A 1 101 ? 3.751 15.782 43.068 1.00 40.44 101 SER A O 1
ATOM 760 N N . SER A 1 102 ? 5.977 15.768 43.422 1.00 46.97 102 SER A N 1
ATOM 761 C CA . SER A 1 102 ? 6.465 15.448 42.098 1.00 46.97 102 SER A CA 1
ATOM 762 C C . SER A 1 102 ? 5.961 14.039 41.799 1.00 46.97 102 SER A C 1
ATOM 764 O O . SER A 1 102 ? 6.645 13.047 42.038 1.00 46.97 102 SER A O 1
ATOM 766 N N . ALA A 1 103 ? 4.706 13.940 41.361 1.00 44.00 103 ALA A N 1
ATOM 767 C CA . ALA A 1 103 ? 4.279 12.853 40.530 1.00 44.00 103 ALA A CA 1
ATOM 768 C C . ALA A 1 103 ? 5.197 13.001 39.330 1.00 44.00 103 ALA A C 1
ATOM 770 O O . ALA A 1 103 ? 4.995 13.874 38.485 1.00 44.00 103 ALA A O 1
ATOM 771 N N . GLU A 1 104 ? 6.294 12.243 39.378 1.00 43.97 104 GLU A N 1
ATOM 772 C CA . GLU A 1 104 ? 6.984 11.721 38.219 1.00 43.97 104 GLU A CA 1
ATOM 773 C C . GLU A 1 104 ? 5.915 11.585 37.147 1.00 43.97 104 GLU A C 1
ATOM 775 O O . GLU A 1 104 ? 5.055 10.701 37.209 1.00 43.97 104 GLU A O 1
ATOM 780 N N . LEU A 1 105 ? 5.889 12.561 36.238 1.00 43.03 105 LEU A N 1
ATOM 781 C CA . LEU A 1 105 ? 5.152 12.460 35.005 1.00 43.03 105 LEU A CA 1
ATOM 782 C C . LEU A 1 105 ? 5.871 11.345 34.273 1.00 43.03 105 LEU A C 1
ATOM 784 O O . LEU A 1 105 ? 6.746 11.585 33.446 1.00 43.03 105 LEU A O 1
ATOM 788 N N . LEU A 1 106 ? 5.518 10.113 34.633 1.00 43.38 106 LEU A N 1
ATOM 789 C CA . LEU A 1 106 ? 5.623 8.989 33.746 1.00 43.38 106 LEU A CA 1
ATOM 790 C C . LEU A 1 106 ? 4.972 9.507 32.466 1.00 43.38 106 LEU A C 1
ATOM 792 O O . LEU A 1 106 ? 3.792 9.882 32.504 1.00 43.38 106 LEU A O 1
ATOM 796 N N . PRO A 1 107 ? 5.718 9.630 31.359 1.00 43.56 107 PRO A N 1
ATOM 797 C CA . PRO A 1 107 ? 5.096 9.873 30.084 1.00 43.56 107 PRO A CA 1
ATOM 798 C C . PRO A 1 107 ? 4.300 8.602 29.807 1.00 43.56 107 PRO A C 1
ATOM 800 O O . PRO A 1 107 ? 4.811 7.652 29.220 1.00 43.56 107 PRO A O 1
ATOM 803 N N . SER A 1 108 ? 3.058 8.553 30.293 1.00 47.66 108 SER A N 1
ATOM 804 C CA . SER A 1 108 ? 2.063 7.563 29.908 1.00 47.66 108 SER A CA 1
ATOM 805 C C . SER A 1 108 ? 1.668 7.868 28.470 1.00 47.66 108 SER A C 1
ATOM 807 O O . SER A 1 108 ? 0.617 8.428 28.179 1.00 47.66 108 SER A O 1
ATOM 809 N N . GLY A 1 109 ? 2.620 7.550 27.598 1.00 56.88 109 GLY A N 1
ATOM 810 C CA . GLY A 1 109 ? 2.474 6.846 26.340 1.00 56.88 109 GLY A CA 1
ATOM 811 C C . GLY A 1 109 ? 1.922 7.613 25.166 1.00 56.88 109 GLY A C 1
ATOM 812 O O . GLY A 1 109 ? 2.473 7.480 24.085 1.00 56.88 109 GLY A O 1
ATOM 813 N N . ASP A 1 110 ? 0.869 8.405 25.340 1.00 59.84 110 ASP A N 1
ATOM 814 C CA . ASP A 1 110 ? 0.148 8.966 24.207 1.00 59.84 110 ASP A CA 1
ATOM 815 C C . ASP A 1 110 ? -0.513 10.287 24.566 1.00 59.84 110 ASP A C 1
ATOM 817 O O . ASP A 1 110 ? -1.379 10.371 25.438 1.00 59.84 110 ASP A O 1
ATOM 821 N N . SER A 1 111 ? -0.145 11.337 23.831 1.00 77.12 111 SER A N 1
ATOM 822 C CA . SER A 1 111 ? -0.880 12.596 23.880 1.00 77.12 111 SER A CA 1
ATOM 823 C C . SER A 1 111 ? -2.365 12.323 23.591 1.00 77.12 111 SER A C 1
ATOM 825 O O . SER A 1 111 ? -2.677 11.667 22.588 1.00 77.12 111 SER A O 1
ATOM 827 N N . PRO A 1 112 ? -3.308 12.860 24.389 1.00 78.25 112 PRO A N 1
ATOM 828 C CA . PRO A 1 112 ? -4.745 12.681 24.162 1.00 78.25 112 PRO A CA 1
ATOM 829 C C . PRO A 1 112 ? -5.200 13.207 22.790 1.00 78.25 112 PRO A C 1
ATOM 831 O O . PRO A 1 112 ? -6.301 12.905 22.332 1.00 78.25 112 PRO A O 1
ATOM 834 N N . LEU A 1 113 ? -4.372 14.014 22.122 1.00 79.69 113 LEU A N 1
ATOM 835 C CA . LEU A 1 113 ? -4.573 14.430 20.739 1.00 79.69 113 LEU A CA 1
ATOM 836 C C . LEU A 1 113 ? -4.301 13.289 19.745 1.00 79.69 113 LEU A C 1
ATOM 838 O O . LEU A 1 113 ? -5.123 13.048 18.867 1.00 79.69 113 LEU A O 1
ATOM 842 N N . ASN A 1 114 ? -3.195 12.557 19.904 1.00 81.69 114 ASN A N 1
ATOM 843 C CA . ASN A 1 114 ? -2.800 11.473 18.996 1.00 81.69 114 ASN A CA 1
ATOM 844 C C . ASN A 1 114 ? -3.825 10.340 18.998 1.00 81.69 114 ASN A C 1
ATOM 846 O O . ASN A 1 114 ? -4.166 9.801 17.943 1.00 81.69 114 ASN A O 1
ATOM 850 N N . ARG A 1 115 ? -4.360 10.023 20.180 1.00 82.56 115 ARG A N 1
ATOM 851 C CA . ARG A 1 115 ? -5.444 9.053 20.323 1.00 82.56 115 ARG A CA 1
ATOM 852 C C . ARG A 1 115 ? -6.690 9.488 19.548 1.00 82.56 115 ARG A C 1
ATOM 854 O O . ARG A 1 115 ? -7.192 8.717 18.740 1.00 82.56 115 ARG A O 1
ATOM 861 N N . ARG A 1 116 ? -7.114 10.747 19.702 1.00 85.38 116 ARG A N 1
ATOM 862 C CA . ARG A 1 116 ? -8.268 11.307 18.978 1.00 85.38 116 ARG A CA 1
ATOM 863 C C . ARG A 1 116 ? -8.075 11.332 17.461 1.00 85.38 116 ARG A C 1
ATOM 865 O O . ARG A 1 116 ? -9.014 11.041 16.729 1.00 85.38 116 ARG A O 1
ATOM 872 N N . VAL A 1 117 ? -6.872 11.647 16.978 1.00 85.69 117 VAL A N 1
ATOM 873 C CA . VAL A 1 117 ? -6.553 11.606 15.538 1.00 85.69 117 VAL A CA 1
ATOM 874 C C . VAL A 1 117 ? -6.656 10.181 15.001 1.00 85.69 117 VAL A C 1
ATOM 876 O O . VAL A 1 117 ? -7.285 9.958 13.972 1.00 85.69 117 VAL A O 1
ATOM 879 N N . THR A 1 118 ? -6.083 9.213 15.717 1.00 85.38 118 THR A N 1
ATOM 880 C CA . THR A 1 118 ? -6.124 7.797 15.326 1.00 85.38 118 THR A CA 1
ATOM 881 C C . THR A 1 118 ? -7.563 7.281 15.299 1.00 85.38 118 THR A C 1
ATOM 883 O O . THR A 1 118 ? -7.978 6.671 14.320 1.00 85.38 118 THR A O 1
ATOM 886 N N . GLU A 1 119 ? -8.353 7.591 16.330 1.00 86.31 119 GLU A N 1
ATOM 887 C CA . GLU A 1 119 ? -9.778 7.245 16.396 1.00 86.31 119 GLU A CA 1
ATOM 888 C C . GLU A 1 119 ? -10.578 7.886 15.249 1.00 86.31 119 GLU A C 1
ATOM 890 O O . GLU A 1 119 ? -11.411 7.216 14.649 1.00 86.31 119 GLU A O 1
ATOM 895 N N . SER A 1 120 ? -10.285 9.140 14.888 1.00 86.88 120 SER A N 1
ATOM 896 C CA . SER A 1 120 ? -10.918 9.831 13.753 1.00 86.88 120 SER A CA 1
ATOM 897 C C . SER A 1 120 ? -10.607 9.164 12.407 1.00 86.88 120 SER A C 1
ATOM 899 O O . SER A 1 120 ? -11.504 8.954 11.593 1.00 86.88 120 SER A O 1
ATOM 901 N N . LEU A 1 121 ? -9.349 8.766 12.178 1.00 84.19 121 LEU A N 1
ATOM 902 C CA . LEU A 1 121 ? -8.946 8.056 10.958 1.00 84.19 121 LEU A CA 1
ATOM 903 C C . LEU A 1 121 ? -9.605 6.672 10.872 1.00 84.19 121 LEU A C 1
ATOM 905 O O . LEU A 1 121 ? -10.094 6.286 9.810 1.00 84.19 121 LEU A O 1
ATOM 909 N N . LEU A 1 122 ? -9.690 5.957 11.996 1.00 84.81 122 LEU A N 1
ATOM 910 C CA . LEU A 1 122 ? -10.370 4.662 12.081 1.00 84.81 122 LEU A CA 1
ATOM 911 C C . LEU A 1 122 ? -11.898 4.776 11.980 1.00 84.81 122 LEU A C 1
ATOM 913 O O . LEU A 1 122 ? -12.535 3.822 11.551 1.00 84.81 122 LEU A O 1
ATOM 917 N N . ALA A 1 123 ? -12.494 5.921 12.327 1.00 84.06 123 ALA A N 1
ATOM 918 C CA . ALA A 1 123 ? -13.932 6.158 12.180 1.00 84.06 123 ALA A CA 1
ATOM 919 C C . ALA A 1 123 ? -14.386 6.237 10.712 1.00 84.06 123 ALA A C 1
ATOM 921 O O . ALA A 1 123 ? -15.581 6.171 10.440 1.00 84.06 123 ALA A O 1
ATOM 922 N N . SER A 1 124 ? -13.449 6.372 9.765 1.00 82.75 124 SER A N 1
ATOM 923 C CA . SER A 1 124 ? -13.748 6.284 8.331 1.00 82.75 124 SER A CA 1
ATOM 924 C C . SER A 1 124 ? -13.997 4.853 7.837 1.00 82.75 124 SER A C 1
ATOM 926 O O . SER A 1 124 ? -14.438 4.679 6.703 1.00 82.75 124 SER A O 1
ATOM 928 N N . LEU A 1 125 ? -13.710 3.846 8.668 1.00 83.94 125 LEU A N 1
ATOM 929 C CA . LEU A 1 125 ? -13.913 2.431 8.367 1.00 83.94 125 LEU A CA 1
ATOM 930 C C . LEU A 1 125 ? -15.276 1.941 8.846 1.00 83.94 125 LEU A C 1
ATOM 932 O O . LEU A 1 125 ? -15.869 2.498 9.772 1.00 83.94 125 LEU A O 1
ATOM 936 N N . SER A 1 126 ? -15.727 0.830 8.267 1.00 85.88 126 SER A N 1
ATOM 937 C CA . SER A 1 126 ? -16.844 0.078 8.829 1.00 85.88 126 SER A CA 1
ATOM 938 C C . SER A 1 126 ? -16.488 -0.480 10.214 1.00 85.88 126 SER A C 1
ATOM 940 O O . SER A 1 126 ? -15.324 -0.741 10.538 1.00 85.88 126 SER A O 1
ATOM 942 N N . GLU A 1 127 ? -17.504 -0.719 11.045 1.00 85.75 127 GLU A N 1
ATOM 943 C CA . GLU A 1 127 ? -17.302 -1.286 12.385 1.00 85.75 127 GLU A CA 1
ATOM 944 C C . GLU A 1 127 ? -16.594 -2.650 12.329 1.00 85.75 127 GLU A C 1
ATOM 946 O O . GLU A 1 127 ? -15.760 -2.958 13.180 1.00 85.75 127 GLU A O 1
ATOM 951 N N . HIS A 1 128 ? -16.877 -3.447 11.295 1.00 85.06 128 HIS A N 1
ATOM 952 C CA . HIS A 1 128 ? -16.260 -4.755 11.103 1.00 85.06 128 HIS A CA 1
ATOM 953 C C . HIS A 1 128 ? -14.763 -4.653 10.781 1.00 85.06 128 HIS A C 1
ATOM 955 O O . HIS A 1 128 ? -13.957 -5.349 11.396 1.00 85.06 128 HIS A O 1
ATOM 961 N N . GLU A 1 129 ? -14.373 -3.756 9.871 1.00 88.31 129 GLU A N 1
ATOM 962 C CA . GLU A 1 129 ? -12.962 -3.507 9.548 1.00 88.31 129 GLU A CA 1
ATOM 963 C C . GLU A 1 129 ? -12.198 -2.979 10.763 1.00 88.31 129 GLU A C 1
ATOM 965 O O . GLU A 1 129 ? -11.099 -3.446 11.067 1.00 88.31 129 GLU A O 1
ATOM 970 N N . ARG A 1 130 ? -12.802 -2.042 11.504 1.00 88.94 130 ARG A N 1
ATOM 971 C CA . ARG A 1 130 ? -12.221 -1.490 12.732 1.00 88.94 130 ARG A CA 1
ATOM 972 C C . ARG A 1 130 ? -11.988 -2.581 13.774 1.00 88.94 130 ARG A C 1
ATOM 974 O O . ARG A 1 130 ? -10.897 -2.658 14.339 1.00 88.94 130 ARG A O 1
ATOM 981 N N . ALA A 1 131 ? -12.976 -3.445 14.001 1.00 87.12 131 ALA A N 1
ATOM 982 C CA . ALA A 1 131 ? -12.848 -4.576 14.913 1.00 87.12 131 ALA A CA 1
ATOM 983 C C . ALA A 1 131 ? -11.764 -5.564 14.452 1.00 87.12 131 ALA A C 1
ATOM 985 O O . ALA A 1 131 ? -10.964 -6.017 15.271 1.00 87.12 131 ALA A O 1
ATOM 986 N N . ALA A 1 1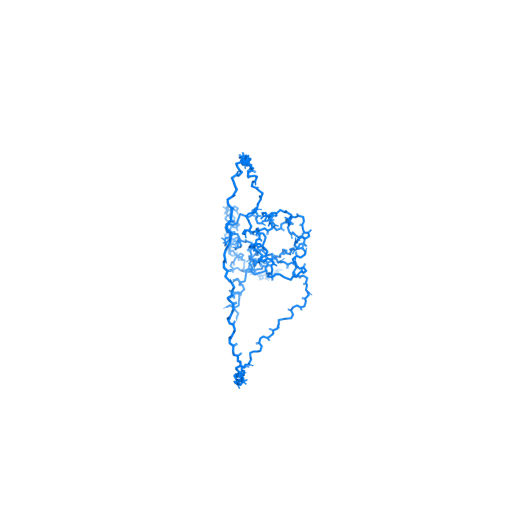32 ? -11.684 -5.850 13.148 1.00 88.94 132 ALA A N 1
ATOM 987 C CA . ALA A 1 132 ? -10.653 -6.716 12.586 1.00 88.94 132 ALA A CA 1
ATOM 988 C C . ALA A 1 132 ? -9.246 -6.142 12.815 1.00 88.94 132 ALA A C 1
ATOM 990 O O . ALA A 1 132 ? -8.368 -6.860 13.291 1.00 88.94 132 ALA A O 1
ATOM 991 N N . ILE A 1 133 ? -9.034 -4.845 12.570 1.00 90.69 133 ILE A N 1
ATOM 992 C CA . ILE A 1 133 ? -7.746 -4.175 12.821 1.00 90.69 133 ILE A CA 1
ATOM 993 C C . ILE A 1 133 ? -7.392 -4.219 14.310 1.00 90.69 133 ILE A C 1
ATOM 995 O O . ILE A 1 133 ? -6.270 -4.579 14.656 1.00 90.69 133 ILE A O 1
ATOM 999 N N . LEU A 1 134 ? -8.342 -3.902 15.195 1.00 89.19 134 LEU A N 1
ATOM 1000 C CA . LEU A 1 134 ? -8.118 -3.910 16.646 1.00 89.19 134 LEU A CA 1
ATOM 1001 C C . LEU A 1 134 ? -7.899 -5.320 17.217 1.00 89.19 134 LEU A C 1
ATOM 1003 O O . LEU A 1 134 ? -7.306 -5.456 18.285 1.00 89.19 134 LEU A O 1
ATOM 1007 N N . SER A 1 135 ? -8.340 -6.365 16.512 1.00 88.31 135 SER A N 1
ATOM 1008 C CA . SER A 1 135 ? -8.079 -7.757 16.895 1.00 88.31 135 SER A CA 1
ATOM 1009 C C . SER A 1 135 ? -6.637 -8.205 16.622 1.00 88.31 135 SER A C 1
ATOM 1011 O O . SER A 1 135 ? -6.183 -9.202 17.188 1.00 88.31 135 SER A O 1
ATOM 1013 N N . VAL A 1 136 ? -5.895 -7.475 15.780 1.00 92.81 136 VAL A N 1
ATOM 1014 C CA . VAL A 1 136 ? -4.501 -7.795 15.454 1.00 92.81 136 VAL A CA 1
ATOM 1015 C C . VAL A 1 136 ? -3.608 -7.527 16.672 1.00 92.81 136 VAL A C 1
ATOM 1017 O O . VAL A 1 136 ? -3.686 -6.443 17.249 1.00 92.81 136 VAL A O 1
ATOM 1020 N N . PRO A 1 137 ? -2.682 -8.434 17.044 1.00 90.31 137 PRO A N 1
ATOM 1021 C CA . PRO A 1 137 ? -1.783 -8.219 18.183 1.00 90.31 137 PRO A CA 1
ATOM 1022 C C . PRO A 1 137 ? -0.985 -6.911 18.097 1.00 90.31 137 PRO A C 1
ATOM 1024 O O . PRO A 1 137 ? -0.777 -6.231 19.098 1.00 90.31 137 PRO A O 1
ATOM 1027 N N . ALA A 1 138 ? -0.583 -6.526 16.884 1.00 89.94 138 ALA A N 1
ATOM 1028 C CA . ALA A 1 138 ? 0.140 -5.288 16.622 1.00 89.94 138 ALA A CA 1
ATOM 1029 C C . ALA A 1 138 ? -0.669 -4.015 16.923 1.00 89.94 138 ALA A C 1
ATOM 1031 O O . ALA A 1 138 ? -0.069 -2.978 17.190 1.00 89.94 138 ALA A O 1
ATOM 1032 N N . ALA A 1 139 ? -2.006 -4.079 16.940 1.00 89.19 139 ALA A N 1
ATOM 1033 C CA . ALA A 1 139 ? -2.853 -2.938 17.288 1.00 89.19 139 ALA A CA 1
ATOM 1034 C C . ALA A 1 139 ? -2.758 -2.544 18.771 1.00 89.19 139 ALA A C 1
ATOM 1036 O O . ALA A 1 139 ? -3.132 -1.430 19.128 1.00 89.19 139 ALA A O 1
ATOM 1037 N N . GLN A 1 140 ? -2.225 -3.420 19.633 1.00 89.44 140 GLN A N 1
ATOM 1038 C CA . GLN A 1 140 ? -1.945 -3.084 21.034 1.00 89.44 140 GLN A CA 1
ATOM 1039 C C . GLN A 1 140 ? -0.793 -2.081 21.169 1.00 89.44 140 GLN A C 1
ATOM 1041 O O . GLN A 1 140 ? -0.693 -1.398 22.186 1.00 89.44 140 GLN A O 1
ATOM 1046 N N . ASN A 1 141 ? 0.073 -1.981 20.155 1.00 92.06 141 ASN A N 1
ATOM 1047 C CA . ASN A 1 141 ? 1.123 -0.978 20.116 1.00 92.06 141 ASN A CA 1
ATOM 1048 C C . ASN A 1 141 ? 0.576 0.327 19.506 1.00 92.06 141 ASN A C 1
ATOM 1050 O O . ASN A 1 141 ? 0.262 0.350 18.310 1.00 92.06 141 ASN A O 1
ATOM 1054 N N . PRO A 1 142 ? 0.502 1.430 20.275 1.00 88.12 142 PRO A N 1
ATOM 1055 C CA . PRO A 1 142 ? -0.057 2.687 19.783 1.00 88.12 142 PRO A CA 1
ATOM 1056 C C . PRO A 1 142 ? 0.756 3.292 18.633 1.00 88.12 142 PRO A C 1
ATOM 1058 O O . PRO A 1 142 ? 0.181 3.948 17.767 1.00 88.12 142 PRO A O 1
ATOM 1061 N N . GLU A 1 143 ? 2.068 3.043 18.569 1.00 91.06 143 GLU A N 1
ATOM 1062 C CA . GLU A 1 143 ? 2.926 3.524 17.480 1.00 91.06 143 GLU A CA 1
ATOM 1063 C C . GLU A 1 143 ? 2.588 2.846 16.148 1.00 91.06 143 GLU A C 1
ATOM 1065 O O . GLU A 1 143 ? 2.406 3.516 15.128 1.00 91.06 143 GLU A O 1
ATOM 1070 N N . ASP A 1 144 ? 2.456 1.518 16.172 1.00 92.81 144 ASP A N 1
ATOM 1071 C CA . ASP A 1 144 ? 2.112 0.727 14.991 1.00 92.81 144 ASP A CA 1
ATOM 1072 C C . ASP A 1 144 ? 0.681 1.048 14.534 1.00 92.81 144 ASP A C 1
ATOM 1074 O O . ASP A 1 144 ? 0.454 1.294 13.350 1.00 92.81 144 ASP A O 1
ATOM 1078 N N . LEU A 1 145 ? -0.276 1.128 15.467 1.00 92.31 145 LEU A N 1
ATOM 1079 C CA . LEU A 1 145 ? -1.665 1.466 15.152 1.00 92.31 145 LEU A CA 1
ATOM 1080 C C . LEU A 1 145 ? -1.795 2.874 14.559 1.00 92.31 145 LEU A C 1
ATOM 1082 O O . LEU A 1 145 ? -2.521 3.071 13.587 1.00 92.31 145 LEU A O 1
ATOM 1086 N N . ARG A 1 146 ? -1.074 3.856 15.109 1.00 91.19 146 ARG A N 1
ATOM 1087 C CA . ARG A 1 146 ? -1.085 5.235 14.605 1.00 91.19 146 ARG A CA 1
ATOM 1088 C C . ARG A 1 146 ? -0.483 5.324 13.210 1.00 91.19 146 ARG A C 1
ATOM 1090 O O . ARG A 1 146 ? -1.037 6.001 12.346 1.00 91.19 146 ARG A O 1
ATOM 1097 N N . MET A 1 147 ? 0.634 4.634 12.982 1.00 92.62 147 MET A N 1
ATOM 1098 C CA . MET A 1 147 ? 1.246 4.555 11.659 1.00 92.62 147 MET A CA 1
ATOM 1099 C C . MET A 1 147 ? 0.295 3.885 10.662 1.00 92.62 147 MET A C 1
ATOM 1101 O O . MET A 1 147 ? 0.090 4.411 9.574 1.00 92.62 147 MET A O 1
ATOM 1105 N N . PHE A 1 148 ? -0.344 2.781 11.050 1.00 93.62 148 PHE A N 1
ATOM 1106 C CA . PHE A 1 148 ? -1.324 2.081 10.223 1.00 93.62 148 PHE A CA 1
ATOM 1107 C C . PHE A 1 148 ? -2.526 2.966 9.878 1.00 93.62 148 PHE A C 1
ATOM 1109 O O . PHE A 1 148 ? -2.872 3.094 8.707 1.00 93.62 148 PHE A O 1
ATOM 1116 N N . ALA A 1 149 ? -3.117 3.638 10.869 1.00 91.94 149 ALA A N 1
ATOM 1117 C CA . ALA A 1 149 ? -4.246 4.542 10.665 1.00 91.94 149 ALA A CA 1
ATOM 1118 C C . ALA A 1 149 ? -3.894 5.698 9.718 1.00 91.94 149 ALA A C 1
ATOM 1120 O O . ALA A 1 149 ? -4.715 6.087 8.891 1.00 91.94 149 ALA A O 1
ATOM 1121 N N . ARG A 1 150 ? -2.660 6.215 9.793 1.00 91.69 150 ARG A N 1
ATOM 1122 C CA . ARG A 1 150 ? -2.170 7.250 8.874 1.00 91.69 150 ARG A CA 1
ATOM 1123 C C . ARG A 1 150 ? -1.988 6.738 7.448 1.00 91.69 150 ARG A C 1
ATOM 1125 O O . ARG A 1 150 ? -2.150 7.511 6.520 1.00 91.69 150 ARG A O 1
ATOM 1132 N N . LEU A 1 151 ? -1.657 5.460 7.266 1.00 92.69 151 LEU A N 1
ATOM 1133 C CA . LEU A 1 151 ? -1.462 4.852 5.945 1.00 92.69 151 LEU A CA 1
ATOM 1134 C C . LEU A 1 151 ? -2.737 4.252 5.342 1.00 92.69 151 LEU A C 1
ATOM 1136 O O . LEU A 1 151 ? -2.750 3.846 4.180 1.00 92.69 151 LEU A O 1
ATOM 1140 N N . LEU A 1 152 ? -3.814 4.212 6.120 1.00 89.69 152 LEU A N 1
ATOM 1141 C CA . LEU A 1 152 ? -5.057 3.529 5.797 1.00 89.69 152 LEU A CA 1
ATOM 1142 C C . LEU A 1 152 ? -5.654 3.958 4.448 1.00 89.69 152 LEU A C 1
ATOM 1144 O O . LEU A 1 152 ? -6.134 3.119 3.688 1.00 89.69 152 LEU A O 1
ATOM 1148 N N . HIS A 1 153 ? -5.592 5.249 4.106 1.00 88.44 153 HIS A N 1
ATOM 1149 C CA . HIS A 1 153 ? -6.128 5.752 2.835 1.00 88.44 153 HIS A CA 1
ATOM 1150 C C . HIS A 1 153 ? -5.332 5.288 1.612 1.00 88.44 153 HIS A C 1
ATOM 1152 O O . HIS A 1 153 ? -5.888 5.270 0.508 1.00 88.44 153 HIS A O 1
ATOM 1158 N N . TYR A 1 154 ? -4.071 4.883 1.790 1.00 90.62 154 TYR A N 1
ATOM 1159 C CA . TYR A 1 154 ? -3.270 4.290 0.724 1.00 90.62 154 TYR A CA 1
ATOM 1160 C C . TYR A 1 154 ? -3.615 2.817 0.487 1.00 90.62 154 TYR A C 1
ATOM 1162 O O . TYR A 1 154 ? -3.528 2.363 -0.655 1.00 90.62 154 TYR A O 1
ATOM 1170 N N . PHE A 1 155 ? -4.088 2.098 1.514 1.00 90.88 155 PHE A N 1
ATOM 1171 C CA . PHE A 1 155 ? -4.432 0.668 1.463 1.00 90.88 155 PHE A CA 1
ATOM 1172 C C . PHE A 1 155 ? -5.750 0.362 0.730 1.00 90.88 155 PHE A C 1
ATOM 1174 O O . PHE A 1 155 ? -6.497 -0.544 1.090 1.00 90.88 155 PHE A O 1
ATOM 1181 N N . ARG A 1 156 ? -6.042 1.115 -0.331 1.00 85.62 156 ARG A N 1
ATOM 1182 C CA . ARG A 1 156 ? -7.177 0.903 -1.244 1.00 85.62 156 ARG A CA 1
ATOM 1183 C C . ARG A 1 156 ? -6.756 0.239 -2.559 1.00 85.62 156 ARG A C 1
ATOM 1185 O O . ARG A 1 156 ? -7.531 0.239 -3.509 1.00 85.62 156 ARG A O 1
ATOM 1192 N N . GLY A 1 157 ? -5.505 -0.219 -2.661 1.00 85.19 157 GLY A N 1
ATOM 1193 C CA . GLY A 1 157 ? -4.949 -0.793 -3.891 1.00 85.19 157 GLY A CA 1
ATOM 1194 C C . GLY A 1 157 ? -4.641 0.212 -5.001 1.00 85.19 157 GLY A C 1
ATOM 1195 O O . GLY A 1 157 ? -4.298 -0.190 -6.104 1.00 85.19 157 GLY A O 1
ATOM 1196 N N . ARG A 1 158 ? -4.757 1.519 -4.733 1.00 84.38 158 ARG A N 1
ATOM 1197 C CA . ARG A 1 158 ? -4.458 2.581 -5.714 1.00 84.38 158 ARG A CA 1
ATOM 1198 C C . ARG A 1 158 ? -3.030 3.106 -5.633 1.00 84.38 158 ARG A C 1
ATOM 1200 O O . ARG A 1 158 ? -2.575 3.731 -6.579 1.00 84.38 158 ARG A O 1
ATOM 1207 N N . HIS A 1 159 ? -2.348 2.847 -4.522 1.00 90.62 159 HIS A N 1
ATOM 1208 C CA . HIS A 1 159 ? -1.002 3.339 -4.263 1.00 90.62 159 HIS A CA 1
ATOM 1209 C C . HIS A 1 159 ? -0.087 2.146 -4.033 1.00 90.62 159 HIS A C 1
ATOM 1211 O O . HIS A 1 159 ? -0.393 1.253 -3.235 1.00 90.62 159 HIS A O 1
ATOM 1217 N N . HIS A 1 160 ? 1.017 2.125 -4.764 1.00 92.19 160 HIS A N 1
ATOM 1218 C CA . HIS A 1 160 ? 2.039 1.105 -4.611 1.00 92.19 160 HIS A CA 1
ATOM 1219 C C . HIS A 1 160 ? 2.998 1.481 -3.475 1.00 92.19 160 HIS A C 1
ATOM 1221 O O . HIS A 1 160 ? 3.062 2.637 -3.054 1.00 92.19 160 HIS A O 1
ATOM 1227 N N . LEU A 1 161 ? 3.741 0.507 -2.951 1.00 93.06 161 LEU A N 1
ATOM 1228 C CA . LEU A 1 161 ? 4.592 0.703 -1.773 1.00 93.06 161 LEU A CA 1
ATOM 1229 C C . LEU A 1 161 ? 5.616 1.830 -1.945 1.00 93.06 161 LEU A C 1
ATOM 1231 O O . LEU A 1 161 ? 5.841 2.585 -1.004 1.00 93.06 161 LEU A O 1
ATOM 1235 N N . GLU A 1 162 ? 6.230 1.953 -3.119 1.00 92.31 162 GLU A N 1
ATOM 1236 C CA . GLU A 1 162 ? 7.241 2.972 -3.399 1.00 92.31 162 GLU A CA 1
ATOM 1237 C C . GLU A 1 162 ? 6.654 4.393 -3.325 1.00 92.31 162 GLU A C 1
ATOM 1239 O O . GLU A 1 162 ? 7.268 5.279 -2.729 1.00 92.31 162 GLU A O 1
ATOM 1244 N N . GLU A 1 163 ? 5.441 4.598 -3.837 1.00 92.44 163 GLU A N 1
ATOM 1245 C CA . GLU A 1 163 ? 4.711 5.864 -3.722 1.00 92.44 163 GLU A CA 1
ATOM 1246 C C . GLU A 1 163 ? 4.329 6.176 -2.273 1.00 92.44 163 GLU A C 1
ATOM 1248 O O . GLU A 1 163 ? 4.508 7.304 -1.817 1.00 92.44 163 GLU A O 1
ATOM 1253 N N . ILE A 1 164 ? 3.874 5.175 -1.515 1.00 94.00 164 ILE A N 1
ATOM 1254 C CA . ILE A 1 164 ? 3.571 5.346 -0.087 1.00 94.00 164 ILE A CA 1
ATOM 1255 C C . ILE A 1 164 ? 4.837 5.754 0.673 1.00 94.00 164 ILE A C 1
ATOM 1257 O O . ILE A 1 164 ? 4.815 6.697 1.461 1.00 94.00 164 ILE A O 1
ATOM 1261 N N . MET A 1 165 ? 5.959 5.074 0.418 1.00 94.69 165 MET A N 1
ATOM 1262 C CA . MET A 1 165 ? 7.248 5.402 1.028 1.00 94.69 165 MET A CA 1
ATOM 1263 C C . MET A 1 165 ? 7.683 6.835 0.716 1.00 94.69 165 MET A C 1
ATOM 1265 O O . MET A 1 165 ? 8.174 7.522 1.614 1.00 94.69 165 MET A O 1
ATOM 1269 N N . TYR A 1 166 ? 7.505 7.269 -0.533 1.00 94.06 166 TYR A N 1
ATOM 1270 C CA . TYR A 1 166 ? 7.855 8.612 -0.983 1.00 94.06 166 TYR A CA 1
ATOM 1271 C C . TYR A 1 166 ? 6.964 9.682 -0.338 1.00 94.06 166 TYR A C 1
ATOM 1273 O O . TYR A 1 166 ? 7.483 10.608 0.284 1.00 94.06 166 TYR A O 1
ATOM 1281 N N . ASN A 1 167 ? 5.640 9.524 -0.413 1.00 93.31 167 ASN A N 1
ATOM 1282 C CA . ASN A 1 167 ? 4.670 10.510 0.075 1.00 93.31 167 ASN A CA 1
ATOM 1283 C C . ASN A 1 167 ? 4.706 10.665 1.602 1.00 93.31 167 ASN A C 1
ATOM 1285 O O . ASN A 1 167 ? 4.606 11.772 2.124 1.00 93.31 167 ASN A O 1
ATOM 1289 N N . GLU A 1 168 ? 4.879 9.561 2.330 1.00 92.44 168 GLU A N 1
ATOM 1290 C CA . GLU A 1 168 ? 4.851 9.541 3.799 1.00 92.44 168 GLU A CA 1
ATOM 1291 C C . GLU A 1 168 ? 6.245 9.592 4.431 1.00 92.44 168 GLU A C 1
ATOM 1293 O O . GLU A 1 168 ? 6.380 9.422 5.648 1.00 92.44 168 GLU A O 1
ATOM 1298 N N . ASN A 1 169 ? 7.292 9.770 3.616 1.00 94.12 169 ASN A N 1
ATOM 1299 C CA . ASN A 1 169 ? 8.698 9.763 4.027 1.00 94.12 169 ASN A CA 1
ATOM 1300 C C . ASN A 1 169 ? 9.029 8.585 4.970 1.00 94.12 169 ASN A C 1
ATOM 1302 O O . ASN A 1 169 ? 9.669 8.730 6.017 1.00 94.12 169 ASN A O 1
ATOM 1306 N N . THR A 1 170 ? 8.535 7.398 4.619 1.00 92.50 170 THR A N 1
ATOM 1307 C CA . THR A 1 170 ? 8.642 6.187 5.438 1.00 92.50 170 THR A CA 1
ATOM 1308 C C . THR A 1 170 ? 9.687 5.243 4.852 1.00 92.50 170 THR A C 1
ATOM 1310 O O . THR A 1 170 ? 9.753 5.018 3.645 1.00 92.50 170 THR A O 1
ATOM 1313 N N . ARG A 1 171 ? 10.519 4.643 5.712 1.00 95.00 171 ARG A N 1
ATOM 1314 C CA . ARG A 1 171 ? 11.548 3.688 5.271 1.00 95.00 171 ARG A CA 1
ATOM 1315 C C . ARG A 1 171 ? 10.919 2.368 4.820 1.00 95.00 171 ARG A C 1
ATOM 1317 O O . ARG A 1 171 ? 9.992 1.879 5.461 1.00 95.00 171 ARG A O 1
ATOM 1324 N N . ARG A 1 172 ? 11.512 1.724 3.803 1.00 94.12 172 ARG A N 1
ATOM 1325 C CA . ARG A 1 172 ? 11.060 0.417 3.281 1.00 94.12 172 ARG A CA 1
ATOM 1326 C C . ARG A 1 172 ? 10.902 -0.630 4.381 1.00 94.12 172 ARG A C 1
ATOM 1328 O O . ARG A 1 172 ? 9.885 -1.305 4.438 1.00 94.12 172 ARG A O 1
ATOM 1335 N N . SER A 1 173 ? 11.894 -0.746 5.263 1.00 96.12 173 SER A N 1
ATOM 1336 C CA . SER A 1 173 ? 11.867 -1.712 6.365 1.00 96.12 173 SER A CA 1
ATOM 1337 C C . SER A 1 173 ? 10.718 -1.458 7.336 1.00 96.12 173 SER A C 1
ATOM 1339 O O . SER A 1 173 ? 10.064 -2.403 7.754 1.00 96.12 173 SER A O 1
ATOM 1341 N N . GLN A 1 174 ? 10.448 -0.194 7.667 1.00 94.50 174 GLN A N 1
ATOM 1342 C CA . GLN A 1 174 ? 9.383 0.188 8.589 1.00 94.50 174 GLN A CA 1
ATOM 1343 C C . GLN A 1 174 ? 8.004 -0.085 7.984 1.00 94.50 174 GLN A C 1
ATOM 1345 O O . GLN A 1 174 ? 7.158 -0.678 8.646 1.00 94.50 174 GLN A O 1
ATOM 1350 N N . LEU A 1 175 ? 7.799 0.293 6.717 1.00 95.38 175 LEU A N 1
ATOM 1351 C CA . LEU A 1 175 ? 6.545 0.036 6.011 1.00 95.38 175 LEU A CA 1
ATOM 1352 C C . LEU A 1 175 ? 6.290 -1.466 5.855 1.00 95.38 175 LEU A C 1
ATOM 1354 O O . LEU A 1 175 ? 5.210 -1.938 6.189 1.00 95.38 175 LEU A O 1
ATOM 1358 N N . LEU A 1 176 ? 7.288 -2.228 5.398 1.00 95.06 176 LEU A N 1
ATOM 1359 C CA . LEU A 1 176 ? 7.147 -3.676 5.232 1.00 95.06 176 LEU A CA 1
ATOM 1360 C C . LEU A 1 176 ? 6.936 -4.393 6.569 1.00 95.06 176 LEU A C 1
ATOM 1362 O O . LEU A 1 176 ? 6.102 -5.288 6.634 1.00 95.06 176 LEU A O 1
ATOM 1366 N N . ALA A 1 177 ? 7.628 -3.982 7.636 1.00 95.50 177 ALA A N 1
ATOM 1367 C CA . ALA A 1 177 ? 7.404 -4.535 8.971 1.00 95.50 177 ALA A CA 1
ATOM 1368 C C . ALA A 1 177 ? 5.980 -4.252 9.470 1.00 95.50 177 ALA A C 1
ATOM 1370 O O . ALA A 1 177 ? 5.368 -5.113 10.094 1.00 95.50 177 ALA A O 1
ATOM 1371 N N . LEU A 1 178 ? 5.435 -3.067 9.182 1.00 95.44 178 LEU A N 1
ATOM 1372 C CA . LEU A 1 178 ? 4.052 -2.739 9.514 1.00 95.44 178 LEU A CA 1
ATOM 1373 C C . LEU A 1 178 ? 3.062 -3.595 8.709 1.00 95.44 178 LEU A C 1
ATOM 1375 O O . LEU A 1 178 ? 2.142 -4.168 9.282 1.00 95.44 178 LEU A O 1
ATOM 1379 N N . VAL A 1 179 ? 3.268 -3.723 7.396 1.00 94.25 179 VAL A N 1
ATOM 1380 C CA . VAL A 1 179 ? 2.427 -4.569 6.532 1.00 94.25 179 VAL A CA 1
ATOM 1381 C C . VAL A 1 179 ? 2.449 -6.025 7.002 1.00 94.25 179 VAL A C 1
ATOM 1383 O O . VAL A 1 179 ? 1.404 -6.668 7.027 1.00 94.25 179 VAL A O 1
ATOM 1386 N N . ASP A 1 180 ? 3.606 -6.535 7.430 1.00 94.75 180 ASP A N 1
ATOM 1387 C CA . ASP A 1 180 ? 3.741 -7.896 7.956 1.00 94.75 180 ASP A CA 1
ATOM 1388 C C . ASP A 1 180 ? 2.994 -8.082 9.289 1.00 94.75 180 ASP A C 1
ATOM 1390 O O . ASP A 1 180 ? 2.243 -9.041 9.463 1.00 94.75 180 ASP A O 1
ATOM 1394 N N . LYS A 1 181 ? 3.093 -7.103 10.197 1.00 94.56 181 LYS A N 1
ATOM 1395 C CA . LYS A 1 181 ? 2.352 -7.081 11.470 1.00 94.56 181 LYS A CA 1
ATOM 1396 C C . LYS A 1 181 ? 0.831 -7.109 11.289 1.00 94.56 181 LYS A C 1
ATOM 1398 O O . LYS A 1 181 ? 0.141 -7.765 12.065 1.00 94.56 181 LYS A O 1
ATOM 1403 N N . PHE A 1 182 ? 0.315 -6.406 10.282 1.00 93.88 182 PHE A N 1
ATOM 1404 C CA . P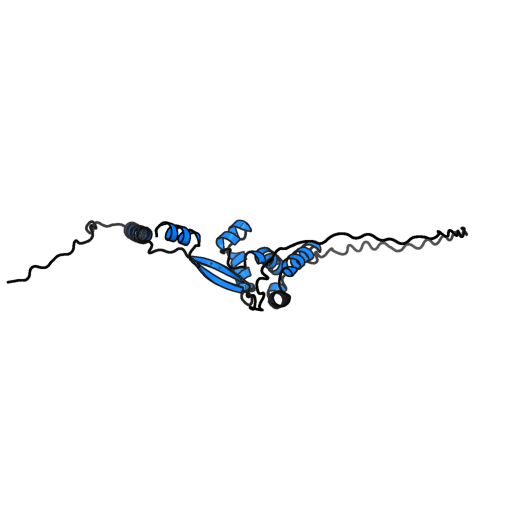HE A 1 182 ? -1.118 -6.326 9.969 1.00 93.88 182 PHE A CA 1
ATOM 1405 C C . PHE A 1 182 ? -1.539 -7.267 8.830 1.00 93.88 182 PHE A C 1
ATOM 1407 O O . PHE A 1 182 ? -2.637 -7.141 8.291 1.00 93.88 182 PHE A O 1
ATOM 1414 N N . ARG A 1 183 ? -0.708 -8.256 8.474 1.00 92.81 183 ARG A N 1
ATOM 1415 C CA . ARG A 1 183 ? -0.956 -9.173 7.349 1.00 92.81 183 ARG A CA 1
ATOM 1416 C C . ARG A 1 183 ? -2.295 -9.912 7.441 1.00 92.81 183 ARG A C 1
ATOM 1418 O O . ARG A 1 183 ? -2.871 -10.244 6.414 1.00 92.81 183 ARG A O 1
ATOM 1425 N N . SER A 1 184 ? -2.814 -10.154 8.644 1.00 90.75 184 SER A N 1
ATOM 1426 C CA . SER A 1 184 ? -4.112 -10.814 8.840 1.00 90.75 184 SER A CA 1
ATOM 1427 C C . SER A 1 184 ? -5.310 -9.999 8.349 1.00 90.75 184 SER A C 1
ATOM 1429 O O . SER A 1 184 ? -6.368 -10.578 8.135 1.00 90.75 184 SER A O 1
ATOM 1431 N N . VAL A 1 185 ? -5.158 -8.681 8.179 1.00 92.06 185 VAL A N 1
ATOM 1432 C CA . VAL A 1 185 ? -6.207 -7.772 7.683 1.00 92.06 185 VAL A CA 1
ATOM 1433 C C . VAL A 1 185 ? -5.846 -7.134 6.340 1.00 92.06 185 VAL A C 1
ATOM 1435 O O . VAL A 1 185 ? -6.604 -6.320 5.826 1.00 92.06 185 VAL A O 1
ATOM 1438 N N . LEU A 1 186 ? -4.702 -7.494 5.752 1.00 92.88 186 LEU A N 1
ATOM 1439 C CA . LEU A 1 186 ? -4.196 -6.913 4.512 1.00 92.88 186 LEU A CA 1
ATOM 1440 C C . LEU A 1 186 ? -4.018 -7.974 3.425 1.00 92.88 186 LEU A C 1
ATOM 1442 O O . LEU A 1 186 ? -3.557 -9.084 3.680 1.00 92.88 186 LEU A O 1
ATOM 1446 N N . VAL A 1 187 ? -4.286 -7.587 2.183 1.00 92.50 187 VAL A N 1
ATOM 1447 C CA . VAL A 1 187 ? -3.903 -8.335 0.984 1.00 92.50 187 VAL A CA 1
ATOM 1448 C C . VAL A 1 187 ? -2.796 -7.571 0.278 1.00 92.50 187 VAL A C 1
ATOM 1450 O O . VAL A 1 187 ? -2.900 -6.366 0.058 1.00 92.50 187 VAL A O 1
ATOM 1453 N N . VAL A 1 188 ? -1.735 -8.286 -0.088 1.00 92.62 188 VAL A N 1
ATOM 1454 C CA . VAL A 1 188 ? -0.637 -7.753 -0.896 1.00 92.62 188 VAL A CA 1
ATOM 1455 C C . VAL A 1 188 ? -0.764 -8.326 -2.300 1.00 92.62 188 VAL A C 1
ATOM 1457 O O . VAL A 1 188 ? -0.787 -9.546 -2.463 1.00 92.62 188 VAL A O 1
ATOM 1460 N N . THR A 1 189 ? -0.842 -7.458 -3.303 1.00 90.31 189 THR A N 1
ATOM 1461 C CA . THR A 1 189 ? -0.931 -7.846 -4.715 1.00 90.31 189 THR A CA 1
ATOM 1462 C C . THR A 1 189 ? 0.173 -7.192 -5.529 1.00 90.31 189 THR A C 1
ATOM 1464 O O . THR A 1 189 ? 0.763 -6.190 -5.124 1.00 90.31 189 THR A O 1
ATOM 1467 N N . SER A 1 190 ? 0.472 -7.766 -6.691 1.00 90.31 190 SER A N 1
ATOM 1468 C CA . SER A 1 190 ? 1.411 -7.181 -7.644 1.00 90.31 190 SER A CA 1
ATOM 1469 C C . SER A 1 190 ? 0.713 -6.967 -8.976 1.00 90.31 190 SER A C 1
ATOM 1471 O O . SER A 1 190 ? 0.111 -7.898 -9.511 1.00 90.31 190 SER A O 1
ATOM 1473 N N . HIS A 1 191 ? 0.790 -5.745 -9.494 1.00 83.94 191 HIS A N 1
ATOM 1474 C CA . HIS A 1 191 ? 0.142 -5.347 -10.742 1.00 83.94 191 HIS A CA 1
ATOM 1475 C C . HIS A 1 191 ? 1.111 -4.565 -11.622 1.00 83.94 191 HIS A C 1
ATOM 1477 O O . HIS A 1 191 ? 2.081 -3.986 -11.131 1.00 83.94 191 HIS A O 1
ATOM 1483 N N . GLU A 1 192 ? 0.850 -4.570 -12.926 1.00 83.94 192 GLU A N 1
ATOM 1484 C CA . GLU A 1 192 ? 1.583 -3.741 -13.879 1.00 83.94 192 GLU A CA 1
ATOM 1485 C C . GLU A 1 192 ? 1.347 -2.256 -13.592 1.00 83.94 192 GLU A C 1
ATOM 1487 O O . GLU A 1 192 ? 0.280 -1.864 -13.114 1.00 83.94 192 GLU A O 1
ATOM 1492 N N . ASP A 1 193 ? 2.345 -1.428 -13.892 1.00 73.31 193 ASP A N 1
ATOM 1493 C CA . ASP A 1 193 ? 2.215 0.019 -13.749 1.00 73.31 193 ASP A CA 1
ATOM 1494 C C . ASP A 1 193 ? 1.108 0.568 -14.679 1.00 73.31 193 ASP A C 1
ATOM 1496 O O . ASP A 1 193 ? 1.202 0.406 -15.903 1.00 73.31 193 ASP A O 1
ATOM 1500 N N . PRO A 1 194 ? 0.074 1.254 -14.148 1.00 69.50 194 PRO A N 1
ATOM 1501 C CA . PRO A 1 194 ? -1.001 1.817 -14.963 1.00 69.50 194 PRO A CA 1
ATOM 1502 C C . PRO A 1 194 ? -0.503 2.833 -16.002 1.00 69.50 194 PRO A C 1
ATOM 1504 O O . PRO A 1 194 ? -1.135 2.993 -17.047 1.00 69.50 194 PRO A O 1
ATOM 1507 N N . VAL A 1 195 ? 0.648 3.481 -15.780 1.00 67.69 195 VAL A N 1
ATOM 1508 C CA . VAL A 1 195 ? 1.273 4.373 -16.769 1.00 67.69 195 VAL A CA 1
ATOM 1509 C C . VAL A 1 195 ? 1.660 3.602 -18.036 1.00 67.69 195 VAL A C 1
ATOM 1511 O O . VAL A 1 195 ? 1.508 4.114 -19.146 1.00 67.69 195 VAL A O 1
ATOM 1514 N N . ILE A 1 196 ? 2.093 2.346 -17.906 1.00 65.00 196 ILE A N 1
ATOM 1515 C CA . ILE A 1 196 ? 2.461 1.506 -19.053 1.00 65.00 196 ILE A CA 1
ATOM 1516 C C . ILE A 1 196 ? 1.223 1.132 -19.876 1.00 65.00 196 ILE A C 1
ATOM 1518 O O . ILE A 1 196 ? 1.302 1.128 -21.106 1.00 65.00 196 ILE A O 1
ATOM 1522 N N . ALA A 1 197 ? 0.069 0.915 -19.237 1.00 62.94 197 ALA A N 1
ATOM 1523 C CA . ALA A 1 197 ? -1.192 0.665 -19.938 1.00 62.94 197 ALA A CA 1
ATOM 1524 C C . ALA A 1 197 ? -1.601 1.852 -20.834 1.00 62.94 197 ALA A C 1
ATOM 1526 O O . ALA A 1 197 ? -2.039 1.647 -21.967 1.00 62.94 197 ALA A O 1
ATOM 1527 N N . VAL A 1 198 ? -1.369 3.097 -20.393 1.00 62.19 198 VAL A N 1
ATOM 1528 C CA . VAL A 1 198 ? -1.614 4.305 -21.209 1.00 62.19 198 VAL A CA 1
ATOM 1529 C C . VAL A 1 198 ? -0.741 4.313 -22.471 1.00 62.19 198 VAL A C 1
ATOM 1531 O O . VAL A 1 198 ? -1.230 4.578 -23.569 1.00 62.19 198 VAL A O 1
ATOM 1534 N N . PHE A 1 199 ? 0.540 3.953 -22.351 1.00 60.75 199 PHE A N 1
ATOM 1535 C CA . PHE A 1 199 ? 1.448 3.841 -23.501 1.00 60.75 199 PHE A CA 1
ATOM 1536 C C . PHE A 1 199 ? 1.163 2.639 -24.408 1.00 60.75 199 PHE A C 1
ATOM 1538 O O . PHE A 1 199 ? 1.664 2.590 -25.533 1.00 60.75 199 PHE A O 1
ATOM 1545 N N . GLN A 1 200 ? 0.428 1.634 -23.935 1.00 60.69 200 GLN A N 1
ATOM 1546 C CA . GLN A 1 200 ? -0.056 0.538 -24.772 1.00 60.69 200 GLN A CA 1
ATOM 1547 C C . GLN A 1 200 ? -1.312 0.956 -25.548 1.00 60.69 200 GLN A C 1
ATOM 1549 O O . GLN A 1 200 ? -1.358 0.733 -26.753 1.00 60.69 200 GLN A O 1
ATOM 1554 N N . ALA A 1 201 ? -2.262 1.635 -24.897 1.00 60.56 201 ALA A N 1
ATOM 1555 C CA . ALA A 1 201 ? -3.515 2.083 -25.511 1.00 60.56 201 ALA A CA 1
ATOM 1556 C C . ALA A 1 201 ? -3.336 3.191 -26.566 1.00 60.56 201 ALA A C 1
ATOM 1558 O O . ALA A 1 201 ? -4.097 3.256 -27.521 1.00 60.56 201 ALA A O 1
ATOM 1559 N N . LEU A 1 202 ? -2.325 4.056 -26.429 1.00 60.06 202 LEU A N 1
ATOM 1560 C CA . LEU A 1 202 ? -2.027 5.112 -27.413 1.00 60.06 202 LEU A CA 1
ATOM 1561 C C . LEU A 1 202 ? -1.352 4.602 -28.702 1.00 60.06 202 LEU A C 1
ATOM 1563 O O . LEU A 1 202 ? -1.099 5.391 -29.611 1.00 60.06 202 LEU A O 1
ATOM 1567 N N . LEU A 1 203 ? -1.014 3.312 -28.775 1.00 58.38 203 LEU A N 1
ATOM 1568 C CA . LEU A 1 203 ? -0.348 2.689 -29.926 1.00 58.38 203 LEU A CA 1
ATOM 1569 C C . LEU A 1 203 ? -1.219 1.642 -30.638 1.00 58.38 203 LEU A C 1
ATOM 1571 O O . LEU A 1 203 ? -0.726 0.967 -31.544 1.00 58.38 203 LEU A O 1
ATOM 1575 N N . THR A 1 204 ? -2.483 1.519 -30.233 1.00 50.91 204 THR A N 1
ATOM 1576 C CA . THR A 1 204 ? -3.536 0.729 -30.888 1.00 50.91 204 THR A CA 1
ATOM 1577 C C . THR A 1 204 ? -4.587 1.656 -31.465 1.00 50.91 204 THR A C 1
ATOM 1579 O O . THR A 1 204 ? -4.981 1.434 -32.628 1.00 50.91 204 THR A O 1
#